Protein AF-R5FU77-F1 (afdb_monomer_lite)

Secondary structure (DSSP, 8-state):
--SSSS------------------PPPPHHHHHHHHHHHHHHHHHHHHHHHHHHHHHHHHHHHHHHHHHHHHHHHHHHHHHHHHHHHHHHHHHHHHHHHHHHHHHHHHHHHHHHGGGTTSHHHHHHHHHHHHHHHHHHHHHHHHHHHGGGS-S-HHHHHHHHHHHHHHHHHHHHHHHHHHHHHHHHHHHHHS---S----HHHHHHHHHHHHT-

Foldseek 3Di:
DPPDDPPVDDDDDDDPDDDDPPPPDPDPPVRVVVVVVVVVVVVVVVVVVVVVVVVVVVVVVVVVVVVVVVVVVVVVVVVVVVQVVLLVVLVVLLVVLVVLLVVVVVLVVLLVVLVVVPPDPVLVVLVVVLVVQLVVLVVQLVVLVVCVVVDDPGSVRSSVSSVSSSVSSVSNSVSSVVSSVVSVVVVVVVVPPPPPPPVPVVVVVVVVVVVVVD

pLDDT: mean 75.85, std 16.31, range [31.55, 94.75]

Sequence (214 aa):
MEKLILLLGLLIFPIVTCQGQSVAKPMDIPTVELLIHFHKRKYDKLDERTKNEVKHSAITKTASNVYEKYEQLNKELSARYSIISAWGSTALSALQLANEIKATYPLISTFIRQTRELKNIYVINEYAKAIEGIQIECQYLSATIKKIPLLKADAAAIAEVILELQTRVTSINQILRNCTFMVQGYIALQGIKYQDNIIDKAKIANKIIAEYSK

Radius of gyration: 53.15 Å; chains: 1; bounding box: 105×71×157 Å

Structure (mmCIF, N/CA/C/O backbone):
data_AF-R5FU77-F1
#
_entry.id   AF-R5FU77-F1
#
loop_
_atom_site.group_PDB
_atom_site.id
_atom_site.type_symbol
_atom_site.label_atom_id
_atom_site.label_alt_id
_atom_site.label_comp_id
_atom_site.label_asym_id
_atom_site.label_entity_id
_atom_site.label_seq_id
_atom_site.pdbx_PDB_ins_code
_atom_site.Cartn_x
_atom_site.Cartn_y
_atom_site.Cartn_z
_atom_site.occupancy
_atom_site.B_iso_or_equiv
_atom_site.auth_seq_id
_atom_site.auth_comp_id
_atom_site.auth_asym_id
_atom_site.auth_atom_id
_atom_site.pdbx_PDB_model_num
ATOM 1 N N . MET A 1 1 ? 71.877 60.814 -51.122 1.00 45.16 1 MET A N 1
ATOM 2 C CA . MET A 1 1 ? 73.307 60.655 -51.440 1.00 45.16 1 MET A CA 1
ATOM 3 C C . MET A 1 1 ? 74.024 60.124 -50.207 1.00 45.16 1 MET A C 1
ATOM 5 O O . MET A 1 1 ? 74.560 60.914 -49.464 1.00 45.16 1 MET A O 1
ATOM 9 N N . GLU A 1 2 ? 73.952 58.816 -49.958 1.00 43.72 2 GLU A N 1
ATOM 10 C CA . GLU A 1 2 ? 74.790 58.102 -48.959 1.00 43.72 2 GLU A CA 1
ATOM 11 C C . GLU A 1 2 ? 74.703 56.570 -49.154 1.00 43.72 2 GLU A C 1
ATOM 13 O O . GLU A 1 2 ? 75.117 55.775 -48.324 1.00 43.72 2 GLU A O 1
ATOM 18 N N . LYS A 1 3 ? 74.146 56.141 -50.299 1.00 42.59 3 LYS A N 1
ATOM 19 C CA . LYS A 1 3 ? 74.063 54.745 -50.747 1.00 42.59 3 LYS A CA 1
ATOM 20 C C . LYS A 1 3 ? 75.147 54.383 -51.770 1.00 42.59 3 LYS A C 1
ATOM 22 O O . LYS A 1 3 ? 75.058 53.315 -52.356 1.00 42.59 3 LYS A O 1
ATOM 27 N N . LEU A 1 4 ? 76.100 55.268 -52.077 1.00 42.22 4 LEU A N 1
ATOM 28 C CA . LEU A 1 4 ? 76.734 55.203 -53.400 1.00 42.22 4 LEU A CA 1
ATOM 29 C C . LEU A 1 4 ? 78.259 55.152 -53.469 1.00 42.22 4 LEU A C 1
ATOM 31 O O . LEU A 1 4 ? 78.774 54.951 -54.561 1.00 42.22 4 LEU A O 1
ATOM 35 N N . ILE A 1 5 ? 79.009 55.324 -52.386 1.00 47.69 5 ILE A N 1
ATOM 36 C CA . ILE A 1 5 ? 80.472 55.377 -52.493 1.00 47.69 5 ILE A CA 1
ATOM 37 C C . ILE A 1 5 ? 81.045 54.786 -51.208 1.00 47.69 5 ILE A C 1
ATOM 39 O O . ILE A 1 5 ? 80.664 55.242 -50.140 1.00 47.69 5 ILE A O 1
ATOM 43 N N . LEU A 1 6 ? 81.947 53.806 -51.316 1.00 41.03 6 LEU A N 1
ATOM 44 C CA . LEU A 1 6 ? 82.712 53.223 -50.198 1.00 41.03 6 LEU A CA 1
ATOM 45 C C . LEU A 1 6 ? 81.837 52.442 -49.193 1.00 41.03 6 LEU A C 1
ATOM 47 O O . LEU A 1 6 ? 81.367 52.985 -48.210 1.00 41.03 6 LEU A O 1
ATOM 51 N N . LEU A 1 7 ? 81.518 51.163 -49.339 1.00 45.31 7 LEU A N 1
ATOM 52 C CA . LEU A 1 7 ? 82.372 50.029 -49.652 1.00 45.31 7 LEU A CA 1
ATOM 53 C C . LEU A 1 7 ? 81.520 49.013 -50.455 1.00 45.31 7 LEU A C 1
ATOM 55 O O . LEU A 1 7 ? 80.604 48.422 -49.903 1.00 45.31 7 LEU A O 1
ATOM 59 N N . LEU A 1 8 ? 81.731 48.705 -51.735 1.00 46.66 8 LEU A N 1
ATOM 60 C CA . LEU A 1 8 ? 82.890 48.994 -52.582 1.00 46.66 8 LEU A CA 1
ATOM 61 C C . LEU A 1 8 ? 84.212 48.799 -51.846 1.00 46.66 8 LEU A C 1
ATOM 63 O O . LEU A 1 8 ? 85.134 49.599 -51.892 1.00 46.66 8 LEU A O 1
ATOM 67 N N . GLY A 1 9 ? 84.248 47.709 -51.108 1.00 39.59 9 GLY A N 1
ATOM 68 C CA . GLY A 1 9 ? 85.462 47.009 -50.802 1.00 39.59 9 GLY A CA 1
ATOM 69 C C . GLY A 1 9 ? 85.037 45.566 -50.749 1.00 39.59 9 GLY A C 1
ATOM 70 O O . GLY A 1 9 ? 84.439 45.133 -49.781 1.00 39.59 9 GLY A O 1
ATOM 71 N N . LEU A 1 10 ? 85.224 44.867 -51.859 1.00 41.12 10 LEU A N 1
ATOM 72 C CA . LEU A 1 10 ? 86.282 43.874 -51.827 1.00 41.12 10 LEU A CA 1
ATOM 73 C C . LEU A 1 10 ? 85.774 42.672 -51.019 1.00 41.12 10 LEU A C 1
ATOM 75 O O . LEU A 1 10 ? 85.896 42.625 -49.806 1.00 41.12 10 LEU A O 1
ATOM 79 N N . LEU A 1 11 ? 85.187 41.652 -51.635 1.00 37.91 11 LEU A N 1
ATOM 80 C CA . LEU A 1 11 ? 85.912 40.683 -52.469 1.00 37.91 11 LEU A CA 1
ATOM 81 C C . LEU A 1 11 ? 85.009 39.421 -52.386 1.00 37.91 11 LEU A C 1
ATOM 83 O O . LEU A 1 11 ? 84.619 39.055 -51.288 1.00 37.91 11 LEU A O 1
ATOM 87 N N . ILE A 1 12 ? 84.586 38.688 -53.416 1.00 40.53 12 ILE A N 1
ATOM 88 C CA . ILE A 1 12 ? 85.168 38.422 -54.730 1.00 40.53 12 ILE A CA 1
ATOM 89 C C . ILE A 1 12 ? 84.038 37.903 -55.628 1.00 40.53 12 ILE A C 1
ATOM 91 O O . ILE A 1 12 ? 83.507 36.816 -55.425 1.00 40.53 12 ILE A O 1
ATOM 95 N N . PHE A 1 13 ? 83.696 38.694 -56.640 1.00 36.12 13 PHE A N 1
ATOM 96 C CA . PHE A 1 13 ? 83.233 38.201 -57.937 1.00 36.12 13 PHE A CA 1
ATOM 97 C C . PHE A 1 13 ? 84.175 37.079 -58.407 1.00 36.12 13 PHE A C 1
ATOM 99 O O . PHE A 1 13 ? 85.384 37.290 -58.352 1.00 36.12 13 PHE A O 1
ATOM 106 N N . PRO A 1 14 ? 83.692 36.002 -59.041 1.00 44.19 14 PRO A N 1
ATOM 107 C CA . PRO A 1 14 ? 83.547 36.206 -60.469 1.00 44.19 14 PRO A CA 1
ATOM 108 C C . PRO A 1 14 ? 82.294 35.600 -61.111 1.00 44.19 14 PRO A C 1
ATOM 110 O O . PRO A 1 14 ? 81.994 34.421 -60.986 1.00 44.19 14 PRO A O 1
ATOM 113 N N . ILE A 1 15 ? 81.709 36.442 -61.960 1.00 38.28 15 ILE A N 1
ATOM 114 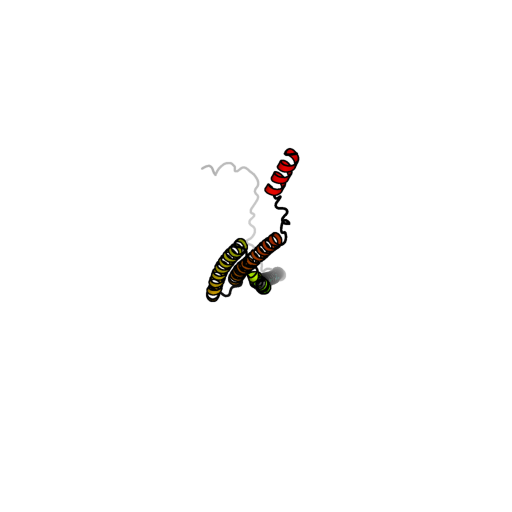C CA . ILE A 1 15 ? 81.492 36.151 -63.377 1.00 38.28 15 ILE A CA 1
ATOM 115 C C . ILE A 1 15 ? 80.262 35.283 -63.657 1.00 38.28 15 ILE A C 1
ATOM 117 O O . ILE A 1 15 ? 80.305 34.071 -63.833 1.00 38.28 15 ILE A O 1
ATOM 121 N N . VAL A 1 16 ? 79.164 36.011 -63.868 1.00 33.94 16 VAL A N 1
ATOM 122 C CA . VAL A 1 16 ? 78.305 35.795 -65.033 1.00 33.94 16 VAL A CA 1
ATOM 123 C C . VAL A 1 16 ? 79.208 35.729 -66.268 1.00 33.94 16 VAL A C 1
ATOM 125 O O . VAL A 1 16 ? 79.602 36.756 -66.819 1.00 33.94 16 VAL A O 1
ATOM 128 N N . THR A 1 17 ? 79.572 34.523 -66.692 1.00 35.47 17 THR A N 1
ATOM 129 C CA . THR A 1 17 ? 79.896 34.283 -68.092 1.00 35.47 17 THR A CA 1
ATOM 130 C C . THR A 1 17 ? 78.574 34.040 -68.796 1.00 35.47 17 THR A C 1
ATOM 132 O O . THR A 1 17 ? 77.839 33.099 -68.504 1.00 35.47 17 THR A O 1
ATOM 135 N N . CYS A 1 18 ? 78.272 34.926 -69.739 1.00 35.38 18 CYS A N 1
ATOM 136 C CA . CYS A 1 18 ? 77.389 34.646 -70.855 1.00 35.38 18 CYS A CA 1
ATOM 137 C C . CYS A 1 18 ? 77.677 33.250 -71.415 1.00 35.38 18 CYS A C 1
ATOM 139 O O . CYS A 1 18 ? 78.669 33.082 -72.119 1.00 35.38 18 CYS A O 1
ATOM 141 N N . GLN A 1 19 ? 76.804 32.275 -71.170 1.00 31.55 19 GLN A N 1
ATOM 142 C CA . GLN A 1 19 ? 76.686 31.105 -72.031 1.00 31.55 19 GLN A CA 1
ATOM 143 C C . GLN A 1 19 ? 75.223 30.686 -72.144 1.00 31.55 19 GLN A C 1
ATOM 145 O O . GLN A 1 19 ? 74.643 30.097 -71.241 1.00 31.55 19 GLN A O 1
ATOM 150 N N . GLY A 1 20 ? 74.661 30.988 -73.312 1.00 34.00 20 GLY A N 1
ATOM 151 C CA . GLY A 1 20 ? 73.626 30.180 -73.934 1.00 34.00 20 GLY A CA 1
ATOM 152 C C . GLY A 1 20 ? 72.225 30.331 -73.360 1.00 34.00 20 GLY A C 1
ATOM 153 O O . GLY A 1 20 ? 71.802 29.561 -72.502 1.00 34.00 20 GLY A O 1
ATOM 154 N N . GLN A 1 21 ? 71.420 31.161 -74.027 1.00 38.56 21 GLN A N 1
ATOM 155 C CA . GLN A 1 21 ? 70.120 30.666 -74.476 1.00 38.56 21 GLN A CA 1
ATOM 156 C C . GLN A 1 21 ? 70.371 29.348 -75.223 1.00 38.56 21 GLN A C 1
ATOM 158 O O . GLN A 1 21 ? 70.656 29.331 -76.420 1.00 38.56 21 GLN A O 1
ATOM 163 N N . SER A 1 22 ? 70.355 28.234 -74.495 1.00 35.44 22 SER A N 1
ATOM 164 C CA . SER A 1 22 ? 70.240 26.932 -75.120 1.00 35.44 22 SER A CA 1
ATOM 165 C C . SER A 1 22 ? 68.804 26.859 -75.604 1.00 35.44 22 SER A C 1
ATOM 167 O O . SER A 1 22 ? 67.867 26.646 -74.839 1.00 35.44 22 SER A O 1
ATOM 169 N N . VAL A 1 23 ? 68.636 27.120 -76.900 1.00 40.66 23 VAL A N 1
ATOM 170 C CA . VAL A 1 23 ? 67.554 26.542 -77.694 1.00 40.66 23 VAL A CA 1
ATOM 171 C C . VAL A 1 23 ? 67.333 25.142 -77.135 1.00 40.66 23 VAL A C 1
ATOM 173 O O . VAL A 1 23 ? 68.274 24.344 -77.147 1.00 40.66 23 VAL A O 1
ATOM 176 N N . ALA A 1 24 ? 66.162 24.888 -76.546 1.00 45.00 24 ALA A N 1
ATOM 177 C CA . ALA A 1 24 ? 65.839 23.579 -76.006 1.00 45.00 24 ALA A CA 1
ATOM 178 C C . ALA A 1 24 ? 66.059 22.576 -77.140 1.00 45.00 24 ALA A C 1
ATOM 180 O O . ALA A 1 24 ? 65.301 22.555 -78.112 1.00 45.00 24 ALA A O 1
ATOM 181 N N . LYS A 1 25 ? 67.162 21.818 -77.074 1.00 50.44 25 LYS A N 1
ATOM 182 C CA . LYS A 1 25 ? 67.405 20.731 -78.017 1.00 50.44 25 LYS A CA 1
ATOM 183 C C . LYS A 1 25 ? 66.174 19.827 -77.946 1.00 50.44 25 LYS A C 1
ATOM 185 O O . LYS A 1 25 ? 65.692 19.604 -76.830 1.00 50.44 25 LYS A O 1
ATOM 190 N N . PRO A 1 26 ? 65.654 19.331 -79.085 1.00 51.25 26 PRO A N 1
ATOM 191 C CA . PRO A 1 26 ? 64.630 18.301 -79.043 1.00 51.25 26 PRO A CA 1
ATOM 192 C C . PRO A 1 26 ? 65.166 17.204 -78.130 1.00 51.25 26 PRO A C 1
ATOM 194 O O . PRO A 1 26 ? 66.268 16.698 -78.332 1.00 51.25 26 PRO A O 1
ATOM 197 N N . MET A 1 27 ? 64.458 16.981 -77.030 1.00 55.72 27 MET A N 1
ATOM 198 C CA . MET A 1 27 ? 64.900 16.064 -75.997 1.00 55.72 27 MET A CA 1
ATOM 199 C C . MET A 1 27 ? 64.978 14.684 -76.652 1.00 55.72 27 MET A C 1
ATOM 201 O O . MET A 1 27 ? 63.996 14.255 -77.260 1.00 55.72 27 MET A O 1
ATOM 205 N N . ASP A 1 28 ? 66.145 14.034 -76.604 1.00 60.66 28 ASP A N 1
ATOM 206 C CA . ASP A 1 28 ? 66.317 12.728 -77.242 1.00 60.66 28 ASP A CA 1
ATOM 207 C C . ASP A 1 28 ? 65.218 11.778 -76.747 1.00 60.66 28 ASP A C 1
ATOM 209 O O . ASP A 1 28 ? 64.902 11.760 -75.551 1.00 60.66 28 ASP A O 1
ATOM 213 N N . ILE A 1 29 ? 64.636 11.000 -77.666 1.00 60.59 29 ILE A N 1
ATOM 214 C CA . ILE A 1 29 ? 63.498 10.092 -77.425 1.00 60.59 29 ILE A CA 1
ATOM 215 C C . ILE A 1 29 ? 63.647 9.285 -76.112 1.00 60.59 29 ILE A C 1
ATOM 217 O O . ILE A 1 29 ? 62.695 9.273 -75.328 1.00 60.59 29 ILE A O 1
ATOM 221 N N . PRO A 1 30 ? 64.830 8.730 -75.763 1.00 61.75 30 PRO A N 1
ATOM 222 C CA . PRO A 1 30 ? 65.014 7.989 -74.511 1.00 61.75 30 PRO A CA 1
ATOM 223 C C . PRO A 1 30 ? 64.842 8.844 -73.247 1.00 61.75 30 PRO A C 1
ATOM 225 O O . PRO A 1 30 ? 64.368 8.362 -72.222 1.00 61.75 30 PRO A O 1
ATOM 228 N N . THR A 1 31 ? 65.206 10.126 -73.297 1.00 64.88 31 THR A N 1
ATOM 229 C CA . THR A 1 31 ? 65.090 11.057 -72.163 1.00 64.88 31 THR A CA 1
ATOM 230 C C . THR A 1 31 ? 63.633 11.479 -71.946 1.00 64.88 31 THR A C 1
ATOM 232 O O . THR A 1 31 ? 63.187 11.611 -70.804 1.00 64.88 31 THR A O 1
ATOM 235 N N . VAL A 1 32 ? 62.861 11.622 -73.031 1.00 64.00 32 VAL A N 1
ATOM 236 C CA . VAL A 1 32 ? 61.403 11.839 -72.987 1.00 64.00 32 VAL A CA 1
ATOM 237 C C . VAL A 1 32 ? 60.695 10.626 -72.398 1.00 64.00 32 VAL A C 1
ATOM 239 O O . VAL A 1 32 ? 59.878 10.775 -71.491 1.00 64.00 32 VAL A O 1
ATOM 242 N N . GLU A 1 33 ? 61.048 9.425 -72.848 1.00 64.38 33 GLU A N 1
ATOM 243 C CA . GLU A 1 33 ? 60.500 8.175 -72.318 1.00 64.38 33 GLU A CA 1
ATOM 244 C C . GLU A 1 33 ? 60.809 7.997 -70.830 1.00 64.38 33 GLU A C 1
ATOM 246 O O . GLU A 1 33 ? 59.925 7.629 -70.052 1.00 64.38 33 GLU A O 1
ATOM 251 N N . LEU A 1 34 ? 62.027 8.339 -70.400 1.00 71.50 34 LEU A N 1
ATOM 252 C CA . LEU A 1 34 ? 62.413 8.299 -68.993 1.00 71.50 34 LEU A CA 1
ATOM 253 C C . LEU A 1 34 ? 61.562 9.265 -68.154 1.00 71.50 34 LEU A C 1
ATOM 255 O O . LEU A 1 34 ? 61.055 8.888 -67.095 1.00 71.50 34 LEU A O 1
ATOM 259 N N . LEU A 1 35 ? 61.354 10.496 -68.635 1.00 73.38 35 LEU A N 1
ATOM 260 C CA . LEU A 1 35 ? 60.542 11.506 -67.953 1.00 73.38 35 LEU A CA 1
ATOM 261 C C . LEU A 1 35 ? 59.068 11.083 -67.858 1.00 73.38 35 LEU A C 1
ATOM 263 O O . LEU A 1 35 ? 58.456 11.244 -66.797 1.00 73.38 35 LEU A O 1
ATOM 267 N N . ILE A 1 36 ? 58.523 10.503 -68.933 1.00 71.69 36 ILE A N 1
ATOM 268 C CA . ILE A 1 36 ? 57.169 9.937 -68.977 1.00 71.69 36 ILE A CA 1
ATOM 269 C C . ILE A 1 36 ? 57.054 8.781 -67.985 1.00 71.69 36 ILE A C 1
ATOM 271 O O . ILE A 1 36 ? 56.094 8.734 -67.219 1.00 71.69 36 ILE A O 1
ATOM 275 N N . HIS A 1 37 ? 58.037 7.882 -67.927 1.00 74.06 37 HIS A N 1
ATOM 276 C CA . HIS A 1 37 ? 58.034 6.760 -66.991 1.00 74.06 37 HIS A CA 1
ATOM 277 C C . HIS A 1 37 ? 58.125 7.229 -65.529 1.00 74.06 37 HIS A C 1
ATOM 279 O O . HIS A 1 37 ? 57.400 6.729 -64.666 1.00 74.06 37 HIS A O 1
ATOM 285 N N . PHE A 1 38 ? 58.954 8.236 -65.235 1.00 73.88 38 PHE A N 1
ATOM 286 C CA . PHE A 1 38 ? 59.019 8.848 -63.906 1.00 73.88 38 PHE A CA 1
ATOM 287 C C . PHE A 1 38 ? 57.711 9.545 -63.517 1.00 73.88 38 PHE A C 1
ATOM 289 O O . PHE A 1 38 ? 57.254 9.382 -62.383 1.00 73.88 38 PHE A O 1
ATOM 296 N N . HIS A 1 39 ? 57.085 10.278 -64.441 1.00 73.50 39 HIS A N 1
ATOM 297 C CA . HIS A 1 39 ? 55.789 10.910 -64.200 1.00 73.50 39 HIS A CA 1
ATOM 298 C C . HIS A 1 39 ? 54.694 9.869 -63.996 1.00 73.50 39 HIS A C 1
ATOM 300 O O . HIS A 1 39 ? 53.960 9.960 -63.016 1.00 73.50 39 HIS A O 1
ATOM 306 N N . LYS A 1 40 ? 54.636 8.837 -64.841 1.00 78.25 40 LYS A N 1
ATOM 307 C CA . LYS A 1 40 ? 53.691 7.724 -64.712 1.00 78.25 40 LYS A CA 1
ATOM 308 C C . LYS A 1 40 ? 53.836 7.031 -63.359 1.00 78.25 40 LYS A C 1
ATOM 310 O O . LYS A 1 40 ? 52.870 6.951 -62.617 1.00 78.25 40 LYS A O 1
ATOM 315 N N . ARG A 1 41 ? 55.062 6.693 -62.947 1.00 78.62 41 ARG A N 1
ATOM 316 C CA . ARG A 1 41 ? 55.333 6.092 -61.631 1.00 78.62 41 ARG A CA 1
ATOM 317 C C . ARG A 1 41 ? 54.936 6.998 -60.460 1.00 78.62 41 ARG A C 1
ATOM 319 O O . ARG A 1 41 ? 54.589 6.502 -59.389 1.00 78.62 41 ARG A O 1
ATOM 326 N N . LYS A 1 42 ? 55.023 8.322 -60.623 1.00 72.69 42 LYS A N 1
ATOM 327 C CA . LYS A 1 42 ? 54.575 9.291 -59.612 1.00 72.69 42 LYS A CA 1
ATOM 328 C C . LYS A 1 42 ? 53.047 9.364 -59.553 1.00 72.69 42 LYS A C 1
ATOM 330 O O . LYS A 1 42 ? 52.508 9.368 -58.451 1.00 72.69 42 LYS A O 1
ATOM 335 N N . TYR A 1 43 ? 52.375 9.377 -60.704 1.00 72.94 43 TYR A N 1
ATOM 336 C CA . TYR A 1 43 ? 50.915 9.335 -60.800 1.00 72.94 43 TYR A CA 1
ATOM 337 C C . TYR A 1 43 ? 50.343 8.020 -60.259 1.00 72.94 43 TYR A C 1
ATOM 339 O O . TYR A 1 43 ? 49.424 8.068 -59.450 1.00 72.94 43 TYR A O 1
ATOM 347 N N . ASP A 1 44 ? 50.944 6.875 -60.583 1.00 77.56 44 ASP A N 1
ATOM 348 C CA . ASP A 1 44 ? 50.518 5.562 -60.081 1.00 77.56 44 ASP A CA 1
ATOM 349 C C . ASP A 1 44 ? 50.611 5.495 -58.543 1.00 77.56 44 ASP A C 1
ATOM 351 O O . ASP A 1 44 ? 49.685 5.043 -57.872 1.00 77.56 44 ASP A O 1
ATOM 355 N N . LYS A 1 45 ? 51.691 6.038 -57.956 1.00 75.62 45 LYS A N 1
ATOM 356 C CA . LYS A 1 45 ? 51.849 6.150 -56.492 1.00 75.62 45 LYS A CA 1
ATOM 357 C C . LYS A 1 45 ? 50.838 7.098 -55.840 1.00 75.62 45 LYS A C 1
ATOM 359 O O . LYS A 1 45 ? 50.493 6.906 -54.675 1.00 75.62 45 LYS A O 1
ATOM 364 N N . LEU A 1 46 ? 50.422 8.151 -56.542 1.00 71.81 46 LEU A N 1
ATOM 365 C CA . LEU A 1 46 ? 49.396 9.083 -56.069 1.00 71.81 46 LEU A CA 1
ATOM 366 C C . LEU A 1 46 ? 48.012 8.425 -56.105 1.00 71.81 46 LEU A C 1
ATOM 368 O O . LEU A 1 46 ? 47.319 8.469 -55.095 1.00 71.81 46 LEU A O 1
ATOM 372 N N . ASP A 1 47 ? 47.657 7.744 -57.197 1.00 72.75 47 ASP A N 1
ATOM 373 C CA . ASP A 1 47 ? 46.383 7.021 -57.328 1.00 72.75 47 ASP A CA 1
ATOM 374 C C . ASP A 1 47 ? 46.240 5.911 -56.271 1.00 72.75 47 ASP A C 1
ATOM 376 O O . ASP A 1 47 ? 45.186 5.752 -55.652 1.00 72.75 47 ASP A O 1
ATOM 380 N N . GLU A 1 48 ? 47.324 5.186 -55.979 1.00 74.00 48 GLU A N 1
ATOM 381 C CA . GLU A 1 48 ? 47.341 4.168 -54.925 1.00 74.00 48 GLU A CA 1
ATOM 382 C C . GLU A 1 48 ? 47.117 4.770 -53.524 1.00 74.00 48 GLU A C 1
ATOM 384 O O . GLU A 1 48 ? 46.334 4.234 -52.732 1.00 74.00 48 GLU A O 1
ATOM 389 N N . ARG A 1 49 ? 47.734 5.923 -53.223 1.00 66.69 49 ARG A N 1
ATOM 390 C CA . ARG A 1 49 ? 47.496 6.652 -51.964 1.00 66.69 49 ARG A CA 1
ATOM 391 C C . ARG A 1 49 ? 46.065 7.160 -51.865 1.00 66.69 49 ARG A C 1
ATOM 393 O O . ARG A 1 49 ? 45.429 6.933 -50.841 1.00 66.69 49 ARG A O 1
ATOM 400 N N . THR A 1 50 ? 45.530 7.761 -52.925 1.00 68.31 50 THR A N 1
ATOM 401 C CA . THR A 1 50 ? 44.147 8.252 -52.951 1.00 68.31 50 THR A CA 1
ATOM 402 C C . THR A 1 50 ? 43.147 7.109 -52.770 1.00 68.31 50 THR A C 1
ATOM 404 O O . THR A 1 50 ? 42.210 7.234 -51.984 1.00 68.31 50 THR A O 1
ATOM 407 N N . LYS A 1 51 ? 43.363 5.946 -53.400 1.00 67.75 51 LYS A N 1
ATOM 408 C CA . LYS A 1 51 ? 42.536 4.747 -53.168 1.00 67.75 51 LYS A CA 1
ATOM 409 C C . LYS A 1 51 ? 42.583 4.276 -51.715 1.00 67.75 51 LYS A C 1
ATOM 411 O O . LYS A 1 51 ? 41.544 3.903 -51.170 1.00 67.75 51 LYS A O 1
ATOM 416 N N . ASN A 1 52 ? 43.753 4.293 -51.080 1.00 69.56 52 ASN A N 1
ATOM 417 C CA . ASN A 1 52 ? 43.891 3.902 -49.676 1.00 69.56 52 ASN A CA 1
ATOM 418 C C . ASN A 1 52 ? 43.253 4.927 -48.723 1.00 69.56 52 ASN A C 1
ATOM 420 O O . ASN A 1 52 ? 42.567 4.530 -47.785 1.00 69.56 52 ASN A O 1
ATOM 424 N N . GLU A 1 53 ? 43.379 6.225 -48.992 1.00 64.00 53 GLU A N 1
ATOM 425 C CA . GLU A 1 53 ? 42.716 7.291 -48.228 1.00 64.00 53 GLU A CA 1
ATOM 426 C C . GLU A 1 53 ? 41.189 7.238 -48.359 1.00 64.00 53 GLU A C 1
ATOM 428 O O . GLU A 1 53 ? 40.485 7.378 -47.361 1.00 64.00 53 GLU A O 1
ATOM 433 N N . VAL A 1 54 ? 40.654 6.957 -49.553 1.00 65.06 54 VAL A N 1
ATOM 434 C CA . VAL A 1 54 ? 39.209 6.762 -49.766 1.00 65.06 54 VAL A CA 1
ATOM 435 C C . VAL A 1 54 ? 38.709 5.522 -49.023 1.00 65.06 54 VAL A C 1
ATOM 437 O O . VAL A 1 54 ? 37.660 5.586 -48.382 1.00 65.06 54 VAL A O 1
ATOM 440 N N . LYS A 1 55 ? 39.464 4.413 -49.040 1.00 66.94 55 LYS A N 1
ATOM 441 C CA . LYS A 1 55 ? 39.143 3.212 -48.249 1.00 66.94 55 LYS A CA 1
ATOM 442 C C . LYS A 1 55 ? 39.149 3.513 -46.753 1.00 66.94 55 LYS A C 1
ATOM 444 O O . LYS A 1 55 ? 38.190 3.162 -46.073 1.00 66.94 55 LYS A O 1
ATOM 449 N N . HIS A 1 56 ? 40.170 4.200 -46.243 1.00 66.88 56 HIS A N 1
ATOM 450 C CA . HIS A 1 56 ? 40.219 4.609 -44.841 1.00 66.88 56 HIS A CA 1
ATOM 451 C C . HIS A 1 56 ? 39.079 5.567 -44.487 1.00 66.88 56 HIS A C 1
ATOM 453 O O . HIS A 1 56 ? 38.413 5.345 -43.488 1.00 66.88 56 HIS A O 1
ATOM 459 N N . SER A 1 57 ? 38.766 6.558 -45.323 1.00 72.06 57 SER A N 1
ATOM 460 C CA . SER A 1 57 ? 37.630 7.466 -45.119 1.00 72.06 57 SER A CA 1
ATOM 461 C C . SER A 1 57 ? 36.288 6.723 -45.100 1.00 72.06 57 SER A C 1
ATOM 463 O O . SER A 1 57 ? 35.449 6.986 -44.239 1.00 72.06 57 SER A O 1
ATOM 465 N N . ALA A 1 58 ? 36.089 5.757 -46.001 1.00 68.44 58 ALA A N 1
ATOM 466 C CA . ALA A 1 58 ? 34.892 4.920 -46.043 1.00 68.44 58 ALA A CA 1
ATOM 467 C C . ALA A 1 58 ? 34.777 4.006 -44.813 1.00 68.44 58 ALA A C 1
ATOM 469 O O . ALA A 1 58 ? 33.691 3.878 -44.246 1.00 68.44 58 ALA A O 1
ATOM 470 N N . ILE A 1 59 ? 35.888 3.417 -44.361 1.00 72.31 59 ILE A N 1
ATOM 471 C CA . ILE A 1 59 ? 35.950 2.618 -43.131 1.00 72.31 59 ILE A CA 1
ATOM 472 C C . ILE A 1 59 ? 35.667 3.499 -41.909 1.00 72.31 59 ILE A C 1
ATOM 474 O O . ILE A 1 59 ? 34.838 3.124 -41.088 1.00 72.31 59 ILE A O 1
ATOM 478 N N . THR A 1 60 ? 36.258 4.692 -41.812 1.00 72.69 60 THR A N 1
ATOM 479 C CA . THR A 1 60 ? 36.022 5.635 -40.707 1.00 72.69 60 THR A CA 1
ATOM 480 C C . THR A 1 60 ? 34.571 6.113 -40.673 1.00 72.69 60 THR A C 1
ATOM 482 O O . THR A 1 60 ? 33.963 6.133 -39.607 1.00 72.69 60 THR A O 1
ATOM 485 N N . LYS A 1 61 ? 33.962 6.421 -41.827 1.00 76.31 61 LYS A N 1
ATOM 486 C CA . LYS A 1 61 ? 32.528 6.755 -41.916 1.00 76.31 61 LYS A CA 1
ATOM 487 C C . LYS A 1 61 ? 31.641 5.578 -41.516 1.00 76.31 61 LYS A C 1
ATOM 489 O O . LYS A 1 61 ? 30.655 5.763 -40.814 1.00 76.31 61 LYS A O 1
ATOM 494 N N . THR A 1 62 ? 31.999 4.364 -41.929 1.00 77.69 62 THR A N 1
ATOM 495 C CA . THR A 1 62 ? 31.261 3.147 -41.561 1.00 77.69 62 THR A CA 1
ATOM 496 C C . THR A 1 62 ? 31.367 2.881 -40.061 1.00 77.69 62 THR A C 1
ATOM 498 O O . THR A 1 62 ? 30.354 2.614 -39.426 1.00 77.69 62 THR A O 1
ATOM 501 N N . ALA A 1 63 ? 32.556 3.027 -39.474 1.00 72.62 63 ALA A N 1
ATOM 502 C CA . ALA A 1 63 ? 32.776 2.897 -38.038 1.00 72.62 63 ALA A CA 1
ATOM 503 C C . ALA A 1 63 ? 32.012 3.967 -37.240 1.00 72.62 63 ALA A C 1
ATOM 505 O O . ALA A 1 63 ? 31.362 3.622 -36.258 1.00 72.62 63 ALA A O 1
ATOM 506 N N . SER A 1 64 ? 32.008 5.228 -37.696 1.00 79.00 64 SER A N 1
ATOM 507 C CA . SER A 1 64 ? 31.205 6.307 -37.094 1.00 79.00 64 SER A CA 1
ATOM 508 C C . SER A 1 64 ? 29.713 5.984 -37.139 1.00 79.00 64 SER A C 1
ATOM 510 O O . SER A 1 64 ? 29.042 6.031 -36.115 1.00 79.00 64 SER A O 1
ATOM 512 N N . ASN A 1 65 ? 29.201 5.546 -38.293 1.00 83.69 65 ASN A N 1
ATOM 513 C CA . ASN A 1 65 ? 27.795 5.165 -38.442 1.00 83.69 65 ASN A CA 1
ATOM 514 C C . ASN A 1 65 ? 27.416 3.966 -37.558 1.00 83.69 65 ASN A C 1
ATOM 516 O O . ASN A 1 65 ? 26.301 3.902 -37.045 1.00 83.69 65 ASN A O 1
ATOM 520 N N . VAL A 1 66 ? 28.315 2.990 -37.395 1.00 82.31 66 VAL A N 1
ATOM 521 C CA . VAL A 1 66 ? 28.106 1.847 -36.492 1.00 82.31 66 VAL A CA 1
ATOM 522 C C . VAL A 1 66 ? 28.104 2.308 -35.036 1.00 82.31 66 VAL A C 1
ATOM 524 O O . VAL A 1 66 ? 27.245 1.872 -34.274 1.00 82.31 66 VAL A O 1
ATOM 527 N N . TYR A 1 67 ? 29.011 3.211 -34.662 1.00 83.00 67 TYR A N 1
ATOM 528 C CA . TYR A 1 67 ? 29.072 3.786 -33.321 1.00 83.00 67 TYR A CA 1
ATOM 529 C C . TYR A 1 67 ? 27.808 4.588 -32.988 1.00 83.00 67 TYR A C 1
ATOM 531 O O . TYR A 1 67 ? 27.188 4.349 -31.957 1.00 83.00 67 TYR A O 1
ATOM 539 N N . GLU A 1 68 ? 27.364 5.465 -33.887 1.00 87.81 68 GLU A N 1
ATOM 540 C CA . GLU A 1 68 ? 26.129 6.239 -33.721 1.00 87.81 68 GLU A CA 1
ATOM 541 C C . GLU A 1 68 ? 24.903 5.329 -33.600 1.00 87.81 68 GLU A C 1
ATOM 543 O O . GLU A 1 68 ? 24.069 5.523 -32.715 1.00 87.81 68 GLU A O 1
ATOM 548 N N . LYS A 1 69 ? 24.810 4.286 -34.437 1.00 85.25 69 LYS A N 1
ATOM 549 C CA . LYS A 1 69 ? 23.737 3.287 -34.338 1.00 85.25 69 LYS A CA 1
ATOM 550 C C . LYS A 1 69 ? 23.784 2.518 -33.022 1.00 85.25 69 LYS A C 1
ATOM 552 O O . LYS A 1 69 ? 22.734 2.259 -32.440 1.00 85.25 69 LYS A O 1
ATOM 557 N N . TYR A 1 70 ? 24.973 2.157 -32.546 1.00 85.62 70 TYR A N 1
ATOM 558 C CA . TYR A 1 70 ? 25.139 1.502 -31.251 1.00 85.62 70 TYR A CA 1
ATOM 559 C C . TYR A 1 70 ? 24.718 2.424 -30.102 1.00 85.62 70 TYR A C 1
ATOM 561 O O . TYR A 1 70 ? 23.996 1.996 -29.206 1.00 85.62 70 TYR A O 1
ATOM 569 N N . GLU A 1 71 ? 25.111 3.697 -30.139 1.00 86.62 71 GLU A N 1
ATOM 570 C CA . GLU A 1 71 ? 24.730 4.682 -29.129 1.00 86.62 71 GLU A CA 1
ATOM 571 C C . GLU A 1 71 ? 23.210 4.899 -29.100 1.00 86.62 71 GLU A C 1
ATOM 573 O O . GLU A 1 71 ? 22.608 4.916 -28.024 1.00 86.62 71 GLU A O 1
ATOM 578 N N . GLN A 1 72 ? 22.576 5.006 -30.270 1.00 90.06 72 GLN A N 1
ATOM 579 C CA . GLN A 1 72 ? 21.120 5.095 -30.397 1.00 90.06 72 GLN A CA 1
ATOM 580 C C . GLN A 1 72 ? 20.428 3.849 -29.838 1.00 90.06 72 GLN A C 1
ATOM 582 O O . GLN A 1 72 ? 19.512 3.978 -29.026 1.00 90.06 72 GLN A O 1
ATOM 587 N N . LEU A 1 73 ? 20.901 2.654 -30.203 1.00 84.69 73 LEU A N 1
ATOM 588 C CA . LEU A 1 73 ? 20.353 1.392 -29.707 1.00 84.69 73 LEU A CA 1
ATOM 589 C C . LEU A 1 73 ? 20.505 1.272 -28.187 1.00 84.69 73 LEU A C 1
ATOM 591 O O . LEU A 1 73 ? 19.574 0.858 -27.504 1.00 84.69 73 LEU A O 1
ATOM 595 N N . ASN A 1 74 ? 21.655 1.664 -27.640 1.00 82.62 74 ASN A N 1
ATOM 596 C CA . ASN A 1 74 ? 21.901 1.637 -26.203 1.00 82.62 74 ASN A CA 1
ATOM 597 C C . ASN A 1 74 ? 20.986 2.618 -25.452 1.00 82.62 74 ASN A C 1
ATOM 599 O O . ASN A 1 74 ? 20.415 2.268 -24.419 1.00 82.62 74 ASN A O 1
ATOM 603 N N . LYS A 1 75 ? 20.791 3.832 -25.986 1.00 89.25 75 LYS A N 1
ATOM 604 C CA . LYS A 1 75 ? 19.836 4.811 -25.441 1.00 89.25 75 LYS A CA 1
ATOM 605 C C . LYS A 1 75 ? 18.408 4.268 -25.460 1.00 89.25 75 LYS A C 1
ATOM 607 O O . LYS A 1 75 ? 17.704 4.374 -24.458 1.00 89.25 75 LYS A O 1
ATOM 612 N N . GLU A 1 76 ? 17.999 3.651 -26.565 1.00 88.94 76 GLU A N 1
ATOM 613 C CA . GLU A 1 76 ? 16.674 3.047 -26.699 1.00 88.94 76 GLU A CA 1
ATOM 614 C C . GLU A 1 76 ? 16.476 1.879 -25.722 1.00 88.94 76 GLU A C 1
ATOM 616 O O . GLU A 1 76 ? 15.450 1.800 -25.045 1.00 88.94 76 GLU A O 1
ATOM 621 N N . LEU A 1 77 ? 17.467 0.993 -25.598 1.00 82.94 77 LEU A N 1
ATOM 622 C CA . LEU A 1 77 ? 17.414 -0.147 -24.686 1.00 82.94 77 LEU A CA 1
ATOM 623 C C . LEU A 1 77 ? 17.364 0.307 -23.222 1.00 82.94 77 LEU A C 1
ATOM 625 O O . LEU A 1 77 ? 16.562 -0.211 -22.447 1.00 82.94 77 LEU A O 1
ATOM 629 N N . SER A 1 78 ? 18.169 1.309 -22.862 1.00 82.69 78 SER A N 1
ATOM 630 C CA . SER A 1 78 ? 18.167 1.916 -21.528 1.00 82.69 78 SER A CA 1
ATOM 631 C C . SER A 1 78 ? 16.809 2.542 -21.194 1.00 82.69 78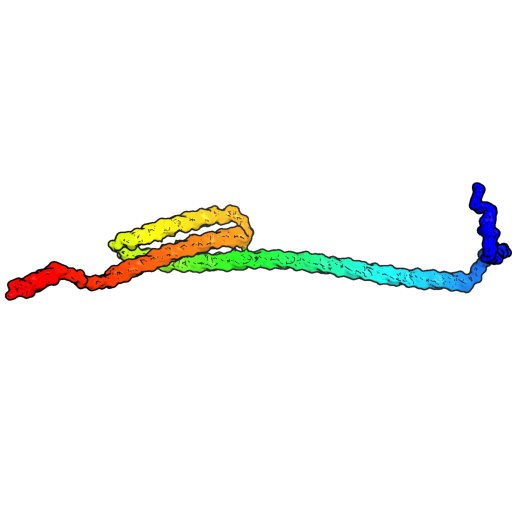 SER A C 1
ATOM 633 O O . SER A 1 78 ? 16.255 2.290 -20.123 1.00 82.69 78 SER A O 1
ATOM 635 N N . ALA A 1 79 ? 16.207 3.271 -22.140 1.00 85.25 79 ALA A N 1
ATOM 636 C CA . ALA A 1 79 ? 14.869 3.836 -21.974 1.00 85.25 79 ALA A CA 1
ATOM 637 C C . ALA A 1 79 ? 13.803 2.742 -21.785 1.00 85.25 79 ALA A C 1
ATOM 639 O O . ALA A 1 79 ? 12.988 2.821 -20.865 1.00 85.25 79 ALA A O 1
ATOM 640 N N . ARG A 1 80 ? 13.835 1.681 -22.605 1.00 82.50 80 ARG A N 1
ATOM 641 C CA . ARG A 1 80 ? 12.921 0.533 -22.478 1.00 82.50 80 ARG A CA 1
ATOM 642 C C . ARG A 1 80 ? 13.081 -0.175 -21.131 1.00 82.50 80 ARG A C 1
ATOM 644 O O . ARG A 1 80 ? 12.079 -0.469 -20.483 1.00 82.50 80 ARG A O 1
ATOM 651 N N . TYR A 1 81 ? 14.317 -0.413 -20.690 1.00 81.62 81 TYR A N 1
ATOM 652 C CA . TYR A 1 81 ? 14.598 -1.026 -19.391 1.00 81.62 81 TYR A CA 1
ATOM 653 C C . TYR A 1 81 ? 14.079 -0.165 -18.238 1.00 81.62 81 TYR A C 1
ATOM 655 O O . TYR A 1 81 ? 13.408 -0.686 -17.354 1.00 81.62 81 TYR A O 1
ATOM 663 N N . SER A 1 82 ? 14.313 1.151 -18.280 1.00 83.50 82 SER A N 1
ATOM 664 C CA . SER A 1 82 ? 13.822 2.088 -17.264 1.00 83.50 82 SER A CA 1
ATOM 665 C C . SER A 1 82 ? 12.293 2.082 -17.150 1.00 83.50 82 SER A C 1
ATOM 667 O O . SER A 1 82 ? 11.757 2.072 -16.039 1.00 83.50 82 SER A O 1
ATOM 669 N N . ILE A 1 83 ? 11.582 2.019 -18.282 1.00 83.25 83 ILE A N 1
ATOM 670 C CA . ILE A 1 83 ? 10.118 1.905 -18.300 1.00 83.25 83 ILE A CA 1
ATOM 671 C C . ILE A 1 83 ? 9.680 0.582 -17.662 1.00 83.25 83 ILE A C 1
ATOM 673 O O . ILE A 1 83 ? 8.830 0.582 -16.773 1.00 83.25 83 ILE A O 1
ATOM 677 N N . ILE A 1 84 ? 10.276 -0.543 -18.068 1.00 81.44 84 ILE A N 1
ATOM 678 C CA . ILE A 1 84 ? 9.943 -1.868 -17.522 1.00 81.44 84 ILE A CA 1
ATOM 679 C C . ILE A 1 84 ? 10.222 -1.922 -16.018 1.00 81.44 84 ILE A C 1
ATOM 681 O O . ILE A 1 84 ? 9.388 -2.418 -15.264 1.00 81.44 84 ILE A O 1
ATOM 685 N N . SER A 1 85 ? 11.354 -1.382 -15.561 1.00 83.62 85 SER A N 1
ATOM 686 C CA . SER A 1 85 ? 11.694 -1.361 -14.139 1.00 83.62 85 SER A CA 1
ATOM 687 C C . SER A 1 85 ? 10.707 -0.524 -13.326 1.00 83.62 85 SER A C 1
ATOM 689 O O . SER A 1 85 ? 10.325 -0.941 -12.236 1.00 83.62 85 SER A O 1
ATOM 691 N N . ALA A 1 86 ? 10.248 0.612 -13.865 1.00 84.06 86 ALA A N 1
ATOM 692 C CA . ALA A 1 86 ? 9.257 1.463 -13.210 1.00 84.06 86 ALA A CA 1
ATOM 693 C C . ALA A 1 86 ? 7.885 0.777 -13.103 1.00 84.06 86 ALA A C 1
ATOM 695 O O . ALA A 1 86 ? 7.225 0.844 -12.068 1.00 84.06 86 ALA A O 1
ATOM 696 N N . TRP A 1 87 ? 7.456 0.057 -14.140 1.00 85.12 87 TRP A N 1
ATOM 697 C CA . TRP A 1 87 ? 6.233 -0.747 -14.067 1.00 85.12 87 TRP A CA 1
ATOM 698 C C . TRP A 1 87 ? 6.382 -1.954 -13.137 1.00 85.12 87 TRP A C 1
ATOM 700 O O . TRP A 1 87 ? 5.444 -2.286 -12.416 1.00 85.12 87 TRP A O 1
ATOM 710 N N . GLY A 1 88 ? 7.563 -2.576 -13.100 1.00 84.44 88 GLY A N 1
ATOM 711 C CA . GLY A 1 88 ? 7.876 -3.671 -12.184 1.00 84.44 88 GLY A CA 1
ATOM 712 C C . GLY A 1 88 ? 7.791 -3.252 -10.715 1.00 84.44 88 GLY A C 1
ATOM 713 O O . GLY A 1 88 ? 7.151 -3.941 -9.921 1.00 84.44 88 GLY A O 1
ATOM 714 N N . SER A 1 89 ? 8.369 -2.102 -10.352 1.00 85.12 89 SER A N 1
ATOM 715 C CA . SER A 1 89 ? 8.253 -1.561 -8.991 1.00 85.12 89 SER A CA 1
ATOM 716 C C . SER A 1 89 ? 6.809 -1.191 -8.648 1.00 85.12 89 SER A C 1
ATOM 718 O O . SER A 1 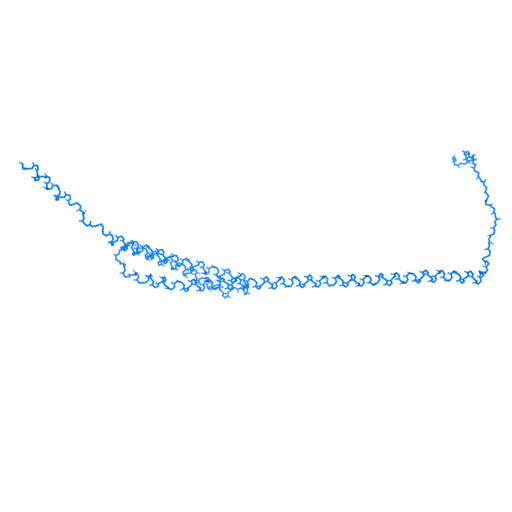89 ? 6.325 -1.553 -7.579 1.00 85.12 89 SER A O 1
ATOM 720 N N . THR A 1 90 ? 6.091 -0.564 -9.581 1.00 87.25 90 THR A N 1
ATOM 721 C CA . THR A 1 90 ? 4.670 -0.213 -9.419 1.00 87.25 90 THR A CA 1
ATOM 722 C C . THR A 1 90 ? 3.810 -1.454 -9.163 1.00 87.25 90 THR A C 1
ATOM 724 O O . THR A 1 90 ? 2.984 -1.469 -8.250 1.00 87.25 90 THR A O 1
ATOM 727 N N . ALA A 1 91 ? 4.029 -2.529 -9.927 1.00 82.19 91 ALA A N 1
ATOM 728 C CA . ALA A 1 91 ? 3.328 -3.796 -9.747 1.00 82.19 91 ALA A CA 1
ATOM 729 C C . ALA A 1 91 ? 3.635 -4.434 -8.383 1.00 82.19 91 ALA A C 1
ATOM 731 O O . ALA A 1 91 ? 2.728 -4.945 -7.726 1.00 82.19 91 ALA A O 1
ATOM 732 N N . LEU A 1 92 ? 4.889 -4.367 -7.925 1.00 86.38 92 LEU A N 1
ATOM 733 C CA . LEU A 1 92 ? 5.267 -4.853 -6.600 1.00 86.38 92 LEU A CA 1
ATOM 734 C C . LEU A 1 92 ? 4.544 -4.079 -5.487 1.00 86.38 92 LEU A C 1
ATOM 736 O O . LEU A 1 92 ? 3.992 -4.704 -4.581 1.00 86.38 92 LEU A O 1
ATOM 740 N N . SER A 1 93 ? 4.482 -2.748 -5.574 1.00 86.81 93 SER A N 1
ATOM 741 C CA . SER A 1 93 ? 3.727 -1.917 -4.626 1.00 86.81 93 SER A CA 1
ATOM 742 C C . SER A 1 93 ? 2.230 -2.238 -4.646 1.00 86.81 93 SER A C 1
ATOM 744 O O . SER A 1 93 ? 1.610 -2.351 -3.591 1.00 86.81 93 SER A O 1
ATOM 746 N N . ALA A 1 94 ? 1.642 -2.473 -5.825 1.00 84.38 94 ALA A N 1
ATOM 747 C CA . ALA A 1 94 ? 0.240 -2.882 -5.935 1.00 84.38 94 ALA A CA 1
ATOM 748 C C . ALA A 1 94 ? -0.025 -4.232 -5.244 1.00 84.38 94 ALA A C 1
ATOM 750 O O . ALA A 1 94 ? -1.032 -4.398 -4.553 1.00 84.38 94 ALA A O 1
ATOM 751 N N . LEU A 1 95 ? 0.888 -5.197 -5.396 1.00 88.50 95 LEU A N 1
ATOM 752 C CA . LEU A 1 95 ? 0.802 -6.495 -4.722 1.00 88.50 95 LEU A CA 1
ATOM 753 C C . LEU A 1 95 ? 0.939 -6.364 -3.202 1.00 88.50 95 LEU A C 1
ATOM 755 O O . LEU A 1 95 ? 0.214 -7.031 -2.461 1.00 88.50 95 LEU A O 1
ATOM 759 N N . GLN A 1 96 ? 1.843 -5.509 -2.723 1.00 87.94 96 GLN A N 1
ATOM 760 C CA . GLN A 1 96 ? 1.985 -5.223 -1.294 1.00 87.94 96 GLN A CA 1
ATOM 761 C C . GLN A 1 96 ? 0.706 -4.609 -0.721 1.00 87.94 96 GLN A C 1
ATOM 763 O O . GLN A 1 96 ? 0.190 -5.119 0.272 1.00 87.94 96 GLN A O 1
ATOM 768 N N . LEU A 1 97 ? 0.133 -3.612 -1.397 1.00 88.25 97 LEU A N 1
ATOM 769 C CA . LEU A 1 97 ? -1.157 -3.026 -1.034 1.00 88.25 97 LEU A CA 1
ATOM 770 C C . LEU A 1 97 ? -2.268 -4.087 -0.969 1.00 88.25 97 LEU A C 1
ATOM 772 O O . LEU A 1 97 ? -3.016 -4.143 0.006 1.00 88.25 97 LEU A O 1
ATOM 776 N N . ALA A 1 98 ? -2.362 -4.972 -1.965 1.00 87.81 98 ALA A N 1
ATOM 777 C CA . ALA A 1 98 ? -3.353 -6.049 -1.965 1.00 87.81 98 ALA A CA 1
ATOM 778 C C . ALA A 1 98 ? -3.185 -6.997 -0.762 1.00 87.81 98 ALA A C 1
ATOM 780 O O . ALA A 1 98 ? -4.171 -7.401 -0.136 1.00 87.81 98 ALA A O 1
ATOM 781 N N . ASN A 1 99 ? -1.941 -7.324 -0.401 1.00 87.88 99 ASN A N 1
ATOM 782 C CA . ASN A 1 99 ? -1.639 -8.131 0.779 1.00 87.88 99 ASN A CA 1
ATOM 783 C C . ASN A 1 99 ? -2.003 -7.411 2.085 1.00 87.88 99 ASN A C 1
ATOM 785 O O . ASN A 1 99 ? -2.551 -8.041 2.991 1.00 87.88 99 ASN A O 1
ATOM 789 N N . GLU A 1 100 ? -1.749 -6.106 2.186 1.00 87.69 100 GLU A N 1
ATOM 790 C CA . GLU A 1 100 ? -2.128 -5.303 3.351 1.00 87.69 100 GLU A CA 1
ATOM 791 C C . GLU A 1 100 ? -3.645 -5.220 3.525 1.00 87.69 100 GLU A C 1
ATOM 793 O O . GLU A 1 100 ? -4.135 -5.433 4.634 1.00 87.69 100 GLU A O 1
ATOM 798 N N . ILE A 1 101 ? -4.392 -5.009 2.436 1.00 88.50 101 ILE A N 1
ATOM 799 C CA . ILE A 1 101 ? -5.863 -5.017 2.442 1.00 88.50 101 ILE A CA 1
ATOM 800 C C . ILE A 1 101 ? -6.385 -6.379 2.915 1.00 88.50 101 ILE A C 1
ATOM 802 O O . ILE A 1 101 ? -7.290 -6.458 3.750 1.00 88.50 101 ILE A O 1
ATOM 806 N N . LYS A 1 102 ? -5.790 -7.475 2.430 1.00 87.31 102 LYS A N 1
ATOM 807 C CA . LYS A 1 102 ? -6.136 -8.828 2.884 1.00 87.31 102 LYS A CA 1
ATOM 808 C C . LYS A 1 102 ? -5.860 -9.010 4.381 1.00 87.31 102 LYS A C 1
ATOM 810 O O . LYS A 1 102 ? -6.651 -9.655 5.069 1.00 87.31 102 LYS A O 1
ATOM 815 N N . ALA A 1 103 ? -4.772 -8.437 4.895 1.00 86.50 103 ALA A N 1
ATOM 816 C CA . ALA A 1 103 ? -4.424 -8.476 6.314 1.00 86.50 103 ALA A CA 1
ATOM 817 C C . ALA A 1 103 ? -5.338 -7.598 7.193 1.00 86.50 103 ALA A C 1
ATOM 819 O O . ALA A 1 103 ? -5.465 -7.867 8.389 1.00 86.50 103 ALA A O 1
ATOM 820 N N . THR A 1 104 ? -6.021 -6.601 6.627 1.00 87.38 104 THR A N 1
ATOM 821 C CA . THR A 1 104 ? -6.997 -5.767 7.347 1.00 87.38 104 THR A CA 1
ATOM 822 C C . THR A 1 104 ? -8.238 -6.555 7.769 1.00 87.38 104 THR A C 1
ATOM 824 O O . THR A 1 104 ? -8.751 -6.360 8.871 1.00 87.38 104 THR A O 1
ATOM 827 N N . TYR A 1 105 ? -8.711 -7.492 6.943 1.00 86.88 105 TYR A N 1
ATOM 828 C CA . TYR A 1 105 ? -9.924 -8.271 7.223 1.00 86.88 105 TYR A CA 1
ATOM 829 C C . TYR A 1 105 ? -9.924 -8.996 8.589 1.00 86.88 105 TYR A C 1
ATOM 831 O O . TYR A 1 105 ? -10.863 -8.796 9.367 1.00 86.88 105 TYR A O 1
ATOM 839 N N . PRO A 1 106 ? -8.900 -9.797 8.956 1.00 91.69 106 PRO A N 1
ATOM 840 C CA . PRO A 1 106 ? -8.862 -10.439 10.272 1.00 91.69 106 PRO A CA 1
ATOM 841 C C . PRO A 1 106 ? -8.763 -9.437 11.435 1.00 91.69 106 PRO A C 1
ATOM 843 O O . PRO A 1 106 ? -9.277 -9.717 12.523 1.00 91.69 106 PRO A O 1
ATOM 846 N N . LEU A 1 107 ? -8.152 -8.263 11.224 1.00 89.06 107 LEU A N 1
ATOM 847 C CA . LEU A 1 107 ? -8.095 -7.198 12.233 1.00 89.06 107 LEU A CA 1
ATOM 848 C C . LEU A 1 107 ? -9.482 -6.598 12.478 1.00 89.06 107 LEU A C 1
ATOM 850 O O . LEU A 1 107 ? -9.905 -6.504 13.628 1.00 89.06 107 LEU A O 1
ATOM 854 N N . ILE A 1 108 ? -10.226 -6.288 11.411 1.00 88.25 108 ILE A N 1
ATOM 855 C CA . ILE A 1 108 ? -11.618 -5.827 11.504 1.00 88.25 108 ILE A CA 1
ATOM 856 C C . ILE A 1 108 ? -12.485 -6.888 12.188 1.00 88.25 108 ILE A C 1
ATOM 858 O O . ILE A 1 108 ? -13.247 -6.569 13.097 1.00 88.25 108 ILE A O 1
ATOM 862 N N . SER A 1 109 ? -12.346 -8.162 11.811 1.00 87.94 109 SER A N 1
ATOM 863 C CA . SER A 1 109 ? -13.095 -9.249 12.452 1.00 87.94 109 SER A CA 1
ATOM 864 C C . SER A 1 109 ? -12.813 -9.338 13.956 1.00 87.94 109 SER A C 1
ATOM 866 O O . SER A 1 109 ? -13.738 -9.561 14.740 1.00 87.94 109 SER A O 1
ATOM 868 N N . THR A 1 110 ? -11.558 -9.142 14.369 1.00 88.75 110 THR A N 1
ATOM 869 C CA . THR A 1 110 ? -11.166 -9.144 15.785 1.00 88.75 110 THR A CA 1
ATOM 870 C C . THR A 1 110 ? -11.746 -7.944 16.526 1.00 88.75 110 THR A C 1
ATOM 872 O O . THR A 1 110 ? -12.342 -8.126 17.588 1.00 88.75 110 THR A O 1
ATOM 875 N N . PHE A 1 111 ? -11.635 -6.755 15.934 1.00 88.62 111 PHE A N 1
ATOM 876 C CA . PHE A 1 111 ? -12.195 -5.510 16.453 1.00 88.62 111 PHE A CA 1
ATOM 877 C C . PHE A 1 111 ? -13.712 -5.622 16.659 1.00 88.62 111 PHE A C 1
ATOM 879 O O . PHE A 1 111 ? -14.212 -5.376 17.751 1.00 88.62 111 PHE A O 1
ATOM 886 N N . ILE A 1 112 ? -14.451 -6.113 15.657 1.00 87.69 112 ILE A N 1
ATOM 887 C CA . ILE A 1 112 ? -15.900 -6.329 15.767 1.00 87.69 112 ILE A CA 1
ATOM 888 C C . ILE A 1 112 ? -16.214 -7.348 16.865 1.00 87.69 112 ILE A C 1
ATOM 890 O O . ILE A 1 112 ? -17.106 -7.120 17.676 1.00 87.69 112 ILE A O 1
ATOM 894 N N . ARG A 1 113 ? -15.484 -8.464 16.953 1.00 87.44 113 ARG A N 1
ATOM 895 C CA . ARG A 1 113 ? -15.732 -9.480 17.990 1.00 87.44 113 ARG A CA 1
ATOM 896 C C . ARG A 1 113 ? -15.571 -8.920 19.408 1.00 87.44 113 ARG A C 1
ATOM 898 O O . ARG A 1 113 ? -16.342 -9.285 20.293 1.00 87.44 113 ARG A O 1
ATOM 905 N N . GLN A 1 114 ? -14.589 -8.048 19.617 1.00 84.69 114 GLN A N 1
ATOM 906 C CA . GLN A 1 114 ? -14.284 -7.447 20.916 1.00 84.69 114 GLN A CA 1
ATOM 907 C C . GLN A 1 114 ? -15.278 -6.361 21.351 1.00 84.69 114 GLN A C 1
ATOM 909 O O . GLN A 1 114 ? -15.274 -5.979 22.519 1.00 84.69 114 GLN A O 1
ATOM 914 N N . THR A 1 115 ? -16.192 -5.921 20.481 1.00 81.94 115 THR A N 1
ATOM 915 C CA . THR A 1 115 ? -17.286 -5.006 20.866 1.00 81.94 115 THR A CA 1
ATOM 916 C C . THR A 1 115 ? -18.198 -5.576 21.962 1.00 81.94 115 THR A C 1
ATOM 918 O O . THR A 1 115 ? -18.860 -4.833 22.678 1.00 81.94 115 THR A O 1
ATOM 921 N N . ARG A 1 116 ? -18.207 -6.899 22.167 1.00 78.94 116 ARG A N 1
ATOM 922 C CA . ARG A 1 116 ? -18.932 -7.541 23.280 1.00 78.94 116 ARG A CA 1
ATOM 923 C C . ARG A 1 116 ? -18.374 -7.169 24.660 1.00 78.94 116 ARG A C 1
ATOM 925 O O . ARG A 1 116 ? -19.073 -7.308 25.660 1.00 78.94 116 ARG A O 1
ATOM 932 N N . GLU A 1 117 ? -17.143 -6.664 24.704 1.00 72.56 117 GLU A N 1
ATOM 933 C CA . GLU A 1 117 ? -16.426 -6.263 25.918 1.00 72.56 117 GLU A CA 1
ATOM 934 C C . GLU A 1 117 ? -16.610 -4.766 26.247 1.00 72.56 117 GLU A C 1
ATOM 936 O O . GLU A 1 117 ? -15.941 -4.227 27.131 1.00 72.56 117 GLU A O 1
ATOM 941 N N . LEU A 1 118 ? -17.546 -4.077 25.573 1.00 73.50 118 LEU A N 1
ATOM 942 C CA . LEU A 1 118 ? -17.920 -2.671 25.800 1.00 73.50 118 LEU A CA 1
ATOM 943 C C . LEU A 1 118 ? -18.691 -2.467 27.120 1.00 73.50 118 LEU A C 1
ATOM 945 O O . LEU A 1 118 ? -19.813 -1.969 27.143 1.00 73.50 118 LEU A O 1
ATOM 949 N N . LYS A 1 119 ? -18.100 -2.871 28.243 1.00 76.12 119 LYS A N 1
ATOM 950 C CA . LYS A 1 119 ? -18.653 -2.662 29.593 1.00 76.12 119 LYS A CA 1
ATOM 951 C C . LYS A 1 119 ? -17.929 -1.557 30.356 1.00 76.12 119 LYS A C 1
ATOM 953 O O . LYS A 1 119 ? -18.461 -1.008 31.313 1.00 76.12 119 LYS A O 1
ATOM 958 N N . ASN A 1 120 ? -16.703 -1.244 29.945 1.00 77.50 120 ASN A N 1
ATOM 959 C CA . ASN A 1 120 ? -15.841 -0.261 30.585 1.00 77.50 120 ASN A CA 1
ATOM 960 C C . ASN A 1 120 ? -15.847 1.053 29.790 1.00 77.50 120 ASN A C 1
ATOM 962 O O . ASN A 1 120 ? -15.616 1.037 28.581 1.00 77.50 120 ASN A O 1
ATOM 966 N N . ILE A 1 121 ? -16.042 2.189 30.467 1.00 81.44 121 ILE A N 1
ATOM 967 C CA . ILE A 1 121 ? -16.007 3.521 29.844 1.00 81.44 121 ILE A CA 1
ATOM 968 C C . ILE A 1 121 ? -14.675 3.810 29.136 1.00 81.44 121 ILE A C 1
ATOM 970 O O . ILE A 1 121 ? -14.668 4.431 28.077 1.00 81.44 121 ILE A O 1
ATOM 974 N N . TYR A 1 122 ? -13.556 3.294 29.657 1.00 82.94 122 TYR A N 1
ATOM 975 C CA . TYR A 1 122 ? -12.246 3.426 29.016 1.00 82.94 122 TYR A CA 1
ATOM 976 C C . TYR A 1 122 ? -12.176 2.643 27.703 1.00 82.94 122 TYR A C 1
ATOM 978 O O . TYR A 1 122 ? -11.679 3.160 26.708 1.00 82.94 122 TYR A O 1
ATOM 986 N N . VAL A 1 123 ? -12.745 1.433 27.671 1.00 84.56 123 VAL A N 1
ATOM 987 C CA . VAL A 1 123 ? -12.846 0.624 26.448 1.00 84.56 123 VAL A CA 1
ATOM 988 C C . VAL A 1 123 ? -13.722 1.339 25.419 1.00 84.56 123 VAL A C 1
ATOM 990 O O . VAL A 1 123 ? -13.310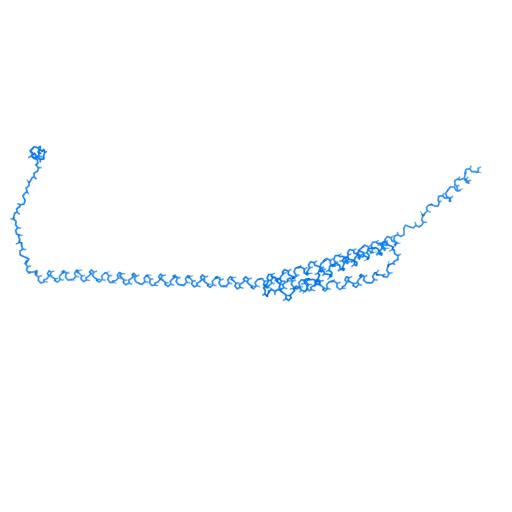 1.485 24.274 1.00 84.56 123 VAL A O 1
ATOM 993 N N . ILE A 1 124 ? -14.881 1.865 25.825 1.00 87.19 124 ILE A N 1
ATOM 994 C CA . ILE A 1 124 ? -15.776 2.628 24.938 1.00 87.19 124 ILE A CA 1
ATOM 995 C C . ILE A 1 124 ? -15.060 3.850 24.341 1.00 87.19 124 ILE A C 1
ATOM 997 O O . ILE A 1 124 ? -15.160 4.086 23.139 1.00 87.19 124 ILE A O 1
ATOM 1001 N N . ASN A 1 125 ? -14.305 4.597 25.151 1.00 87.56 125 ASN A N 1
ATOM 1002 C CA . ASN A 1 125 ? -13.540 5.754 24.683 1.00 87.56 125 ASN A CA 1
ATOM 1003 C C . ASN A 1 125 ? -12.466 5.369 23.651 1.00 87.56 125 ASN A C 1
ATOM 1005 O O . ASN A 1 125 ? -12.309 6.047 22.638 1.00 87.56 125 ASN A O 1
ATOM 1009 N N . GLU A 1 126 ? -11.750 4.262 23.865 1.00 89.00 126 GLU A N 1
ATOM 1010 C CA . GLU A 1 126 ? -10.760 3.774 22.897 1.00 89.00 126 GLU A CA 1
ATOM 1011 C C . GLU A 1 126 ? -11.404 3.312 21.583 1.00 89.00 126 GLU A C 1
ATOM 1013 O O . GLU A 1 126 ? -10.862 3.578 20.510 1.00 89.00 126 GLU A O 1
ATOM 1018 N N . TYR A 1 127 ? -12.588 2.693 21.636 1.00 91.00 127 TYR A N 1
ATOM 1019 C CA . TYR A 1 127 ? -13.365 2.392 20.430 1.00 91.00 127 TYR A CA 1
ATOM 1020 C C . TYR A 1 127 ? -13.812 3.661 19.702 1.00 91.00 127 TYR A C 1
ATOM 1022 O O . TYR A 1 127 ? -13.703 3.718 18.480 1.00 91.00 127 TYR A O 1
ATOM 1030 N N . ALA A 1 128 ? -14.282 4.683 20.424 1.00 90.12 128 ALA A N 1
ATOM 1031 C CA . ALA A 1 128 ? -14.711 5.945 19.826 1.00 90.12 128 ALA A CA 1
ATOM 1032 C C . ALA A 1 128 ? -13.562 6.629 19.066 1.00 90.12 128 ALA A C 1
ATOM 1034 O O . ALA A 1 128 ? -13.716 6.948 17.888 1.00 90.12 128 ALA A O 1
ATOM 1035 N N . LYS A 1 129 ? -12.382 6.746 19.692 1.00 92.19 129 LYS A N 1
ATOM 1036 C CA . LYS A 1 129 ? -11.172 7.278 19.041 1.00 92.19 129 LYS A CA 1
ATOM 1037 C C . LYS A 1 129 ? -10.750 6.449 17.830 1.00 92.19 129 LYS A C 1
ATOM 1039 O O . LYS A 1 129 ? -10.363 7.003 16.805 1.00 92.19 129 LYS A O 1
ATOM 1044 N N . ALA A 1 130 ? -10.808 5.121 17.941 1.00 92.25 130 ALA A N 1
ATOM 1045 C CA . ALA A 1 130 ? -10.442 4.237 16.841 1.00 92.25 130 ALA A CA 1
ATOM 1046 C C . ALA A 1 130 ? -11.399 4.390 15.649 1.00 92.25 130 ALA A C 1
ATOM 1048 O O . ALA A 1 130 ? -10.943 4.448 14.510 1.00 92.25 130 ALA A O 1
ATOM 1049 N N . ILE A 1 131 ? -12.707 4.498 15.899 1.00 92.12 131 ILE A N 1
ATOM 1050 C CA . ILE A 1 131 ? -13.721 4.718 14.859 1.00 92.12 131 ILE A CA 1
ATOM 1051 C C . ILE A 1 131 ? -13.510 6.071 14.178 1.00 92.12 131 ILE A C 1
ATOM 1053 O O . ILE A 1 131 ? -13.513 6.126 12.951 1.00 92.12 131 ILE A O 1
ATOM 1057 N N . GLU A 1 132 ? -13.280 7.137 14.947 1.00 94.12 132 GLU A N 1
ATOM 1058 C CA . GLU A 1 132 ? -12.993 8.469 14.403 1.00 94.12 132 GLU A CA 1
ATOM 1059 C C . GLU A 1 132 ? -11.727 8.455 13.531 1.00 94.12 132 GLU A C 1
ATOM 1061 O O . GLU A 1 132 ? -11.750 8.914 12.389 1.00 94.12 132 GLU A O 1
ATOM 1066 N N . GLY A 1 133 ? -10.646 7.835 14.017 1.00 91.62 133 GLY A N 1
ATOM 1067 C CA . GLY A 1 133 ? -9.410 7.676 13.252 1.00 91.62 133 GLY A CA 1
ATOM 1068 C C . GLY A 1 133 ? -9.615 6.891 11.952 1.00 91.62 133 GLY A C 1
ATOM 1069 O O . GLY A 1 133 ? -9.178 7.327 10.890 1.00 91.62 133 GLY A O 1
ATOM 1070 N N . ILE A 1 134 ? -10.335 5.766 12.002 1.00 91.12 134 ILE A N 1
ATOM 1071 C CA . ILE A 1 134 ? -10.659 4.970 10.806 1.00 91.12 134 ILE A CA 1
ATOM 1072 C C . ILE A 1 134 ? -11.521 5.778 9.832 1.00 91.12 134 ILE A C 1
ATOM 1074 O O . ILE A 1 134 ? -11.297 5.718 8.625 1.00 91.12 134 ILE A O 1
ATOM 1078 N N . GLN A 1 135 ? -12.492 6.547 10.326 1.00 91.50 135 GLN A N 1
ATOM 1079 C CA . GLN A 1 135 ? -13.350 7.383 9.491 1.00 91.50 135 GLN A CA 1
ATOM 1080 C C . GLN A 1 135 ? -12.536 8.428 8.720 1.00 91.50 135 GLN A C 1
ATOM 1082 O O . GLN A 1 135 ? -12.757 8.599 7.520 1.00 91.50 135 GLN A O 1
ATOM 1087 N N . ILE A 1 136 ? -11.584 9.086 9.382 1.00 93.25 136 ILE A N 1
ATOM 1088 C CA . ILE A 1 136 ? -10.673 10.049 8.755 1.00 93.25 136 ILE A CA 1
ATOM 1089 C C . ILE A 1 136 ? -9.848 9.367 7.653 1.00 93.25 136 ILE A C 1
ATOM 1091 O O . ILE A 1 136 ? -9.819 9.843 6.517 1.00 93.25 136 ILE A O 1
ATOM 1095 N N . GLU A 1 137 ? -9.235 8.216 7.936 1.00 92.38 137 GLU A N 1
ATOM 1096 C CA . GLU A 1 137 ? -8.445 7.492 6.929 1.00 92.38 137 GLU A CA 1
ATOM 1097 C C . GLU A 1 137 ? -9.307 7.002 5.751 1.00 92.38 137 GLU A C 1
ATOM 1099 O O . GLU A 1 137 ? -8.882 7.073 4.597 1.00 92.38 137 GLU A O 1
ATOM 1104 N N . CYS A 1 138 ? -10.554 6.590 5.997 1.00 88.56 138 CYS A N 1
ATOM 1105 C CA . CYS A 1 138 ? -11.514 6.235 4.949 1.00 88.56 138 CYS A CA 1
ATOM 1106 C C . CYS A 1 138 ? -11.895 7.429 4.058 1.00 88.56 138 CYS A C 1
ATOM 1108 O O . CYS A 1 138 ? -12.079 7.259 2.849 1.00 88.56 138 CYS A O 1
ATOM 1110 N N . GLN A 1 139 ? -12.002 8.639 4.617 1.00 91.06 139 GLN A N 1
ATOM 1111 C CA . GLN A 1 139 ? -12.227 9.853 3.826 1.00 91.06 139 GLN A CA 1
ATOM 1112 C C . GLN A 1 139 ? -11.037 10.138 2.907 1.00 91.06 139 GLN A C 1
ATOM 1114 O O . GLN A 1 139 ? -11.242 10.405 1.720 1.00 91.06 139 GLN A O 1
ATOM 1119 N N . TYR A 1 140 ? -9.809 10.011 3.419 1.00 91.50 140 TYR A N 1
ATOM 1120 C CA . TYR A 1 140 ? -8.601 10.150 2.607 1.00 91.50 140 TYR A CA 1
ATOM 1121 C C . TYR A 1 140 ? -8.514 9.075 1.520 1.00 91.50 140 TYR A C 1
ATOM 1123 O O . TYR A 1 140 ? -8.304 9.420 0.362 1.00 91.50 140 TYR A O 1
ATOM 1131 N N . LEU A 1 141 ? -8.787 7.804 1.838 1.00 89.19 141 LEU A N 1
ATOM 1132 C CA . LEU A 1 141 ? -8.873 6.726 0.844 1.00 89.19 141 LEU A CA 1
ATOM 1133 C C . LEU A 1 141 ? -9.877 7.052 -0.265 1.00 89.19 141 LEU A C 1
ATOM 1135 O O . LEU A 1 141 ? -9.561 6.934 -1.447 1.00 89.19 141 LEU A O 1
ATOM 1139 N N . SER A 1 142 ? -11.081 7.498 0.103 1.00 87.19 142 SER A N 1
ATOM 1140 C CA . SER A 1 142 ? -12.110 7.883 -0.866 1.00 87.19 142 SER A CA 1
ATOM 1141 C C . SER A 1 142 ? -11.646 9.037 -1.757 1.00 87.19 142 SER A C 1
ATOM 1143 O O . SER A 1 142 ? -11.849 9.001 -2.971 1.00 87.19 142 SER A O 1
ATOM 1145 N N . ALA A 1 143 ? -10.992 10.048 -1.178 1.00 89.06 143 ALA A N 1
ATOM 1146 C CA . ALA A 1 143 ? -10.440 11.171 -1.924 1.00 89.06 143 ALA A CA 1
ATOM 1147 C C . ALA A 1 143 ? -9.336 10.725 -2.894 1.00 89.06 143 ALA A C 1
ATOM 1149 O O . ALA A 1 143 ? -9.349 11.139 -4.050 1.00 89.06 143 ALA A O 1
ATOM 1150 N N . THR A 1 144 ? -8.427 9.847 -2.467 1.00 87.94 144 THR A N 1
ATOM 1151 C CA . THR A 1 144 ? -7.354 9.301 -3.308 1.00 87.94 144 THR A CA 1
ATOM 1152 C C . THR A 1 144 ? -7.909 8.446 -4.449 1.00 87.94 144 THR A C 1
ATOM 1154 O O . THR A 1 144 ? -7.517 8.635 -5.597 1.00 87.94 144 THR A O 1
ATOM 1157 N N . ILE A 1 145 ? -8.903 7.589 -4.190 1.00 85.69 145 ILE A N 1
ATOM 1158 C CA . ILE A 1 145 ? -9.561 6.783 -5.234 1.00 85.69 145 ILE A CA 1
ATOM 1159 C C . ILE A 1 145 ? -10.247 7.675 -6.277 1.00 85.69 145 ILE A C 1
ATOM 1161 O O . ILE A 1 145 ? -10.154 7.413 -7.474 1.00 85.69 145 ILE A O 1
ATOM 1165 N N . LYS A 1 146 ? -10.889 8.771 -5.853 1.00 84.25 146 LYS A N 1
ATOM 1166 C CA . LYS A 1 146 ? -11.521 9.735 -6.772 1.00 84.25 146 LYS A CA 1
ATOM 1167 C C . LYS A 1 146 ? -10.525 10.458 -7.681 1.00 84.25 146 LYS A C 1
ATOM 1169 O O . LYS A 1 146 ? -10.942 10.957 -8.722 1.00 84.25 146 LYS A O 1
ATOM 1174 N N . LYS A 1 147 ? -9.239 10.516 -7.319 1.00 81.44 147 LYS A N 1
ATOM 1175 C CA . LYS A 1 147 ? -8.187 11.095 -8.171 1.00 81.44 147 LYS A CA 1
ATOM 1176 C C . LYS A 1 147 ? -7.763 10.150 -9.297 1.00 81.44 147 LYS A C 1
ATOM 1178 O O . LYS A 1 147 ? -7.290 10.640 -10.314 1.00 81.44 147 LYS A O 1
ATOM 1183 N N . ILE A 1 148 ? -7.965 8.833 -9.159 1.00 82.00 148 ILE A N 1
ATOM 1184 C CA . ILE A 1 148 ? -7.492 7.818 -10.121 1.00 82.00 148 ILE A CA 1
ATOM 1185 C C . ILE A 1 148 ? -7.912 8.114 -11.573 1.00 82.00 148 ILE A C 1
ATOM 1187 O O . ILE A 1 148 ? -7.044 8.072 -12.442 1.00 82.00 148 ILE A O 1
ATOM 1191 N N . PRO A 1 149 ? -9.177 8.473 -11.876 1.00 76.88 149 PRO A N 1
ATOM 1192 C CA . PRO A 1 149 ? -9.595 8.757 -13.252 1.00 76.88 149 PRO A CA 1
ATOM 1193 C C . PRO A 1 149 ? -8.924 9.989 -13.877 1.00 76.88 149 PRO A C 1
ATOM 1195 O O . PRO A 1 149 ? -8.978 10.157 -15.091 1.00 76.88 149 PRO A O 1
ATOM 1198 N N . LEU A 1 150 ? -8.336 10.868 -13.060 1.00 77.31 150 LEU A N 1
ATOM 1199 C CA . LEU A 1 150 ? -7.684 12.106 -13.495 1.00 77.31 150 LEU A CA 1
ATOM 1200 C C . LEU A 1 150 ? -6.171 11.936 -13.692 1.00 77.31 150 LEU A C 1
ATOM 1202 O O . LEU A 1 150 ? -5.506 12.868 -14.148 1.00 77.31 150 LEU A O 1
ATOM 1206 N N . LEU A 1 151 ? -5.616 10.775 -13.335 1.00 78.81 151 LEU A N 1
ATOM 1207 C CA . LEU A 1 151 ? -4.192 10.500 -13.471 1.00 78.81 151 LEU A CA 1
ATOM 1208 C C . LEU A 1 151 ? -3.832 10.224 -14.927 1.00 78.81 151 LEU A C 1
ATOM 1210 O O . LEU A 1 151 ? -4.571 9.582 -15.678 1.00 78.81 151 LEU A O 1
ATOM 1214 N N . LYS A 1 152 ? -2.637 10.668 -15.312 1.00 74.81 152 LYS A N 1
ATOM 1215 C CA . LYS A 1 152 ? -2.010 10.202 -16.544 1.00 74.81 152 LYS A CA 1
ATOM 1216 C C . LYS A 1 152 ? -1.627 8.729 -16.369 1.00 74.81 152 LYS A C 1
ATOM 1218 O O . LYS A 1 152 ? -1.303 8.282 -15.273 1.00 74.81 152 LYS A O 1
ATOM 1223 N N . ALA A 1 153 ? -1.675 7.966 -17.461 1.00 72.75 153 ALA A N 1
ATOM 1224 C CA . ALA A 1 153 ? -1.280 6.557 -17.481 1.00 72.75 153 ALA A CA 1
ATOM 1225 C C . ALA A 1 153 ? 0.255 6.402 -17.485 1.00 72.75 153 ALA A C 1
ATOM 1227 O O . ALA A 1 153 ? 0.824 5.739 -18.353 1.00 72.75 153 ALA A O 1
ATOM 1228 N N . ASP A 1 154 ? 0.932 7.062 -16.549 1.00 84.00 154 ASP A N 1
ATOM 1229 C CA . ASP A 1 154 ? 2.367 6.951 -16.328 1.00 84.00 154 ASP A CA 1
ATOM 1230 C C . ASP A 1 154 ? 2.659 6.169 -15.042 1.00 84.00 154 ASP A C 1
ATOM 1232 O O . ASP A 1 154 ? 1.922 6.237 -14.057 1.00 84.00 154 ASP A O 1
ATOM 1236 N N . ALA A 1 155 ? 3.747 5.395 -15.059 1.00 80.38 155 ALA A N 1
ATOM 1237 C CA . ALA A 1 155 ? 4.099 4.513 -13.949 1.00 80.38 155 ALA A CA 1
ATOM 1238 C C . ALA A 1 155 ? 4.354 5.288 -12.644 1.00 80.38 155 ALA A C 1
ATOM 1240 O O . ALA A 1 155 ? 4.023 4.797 -11.570 1.00 80.38 155 ALA A O 1
ATOM 1241 N N . ALA A 1 156 ? 4.907 6.503 -12.728 1.00 83.88 156 ALA A N 1
ATOM 1242 C CA . ALA A 1 156 ? 5.245 7.305 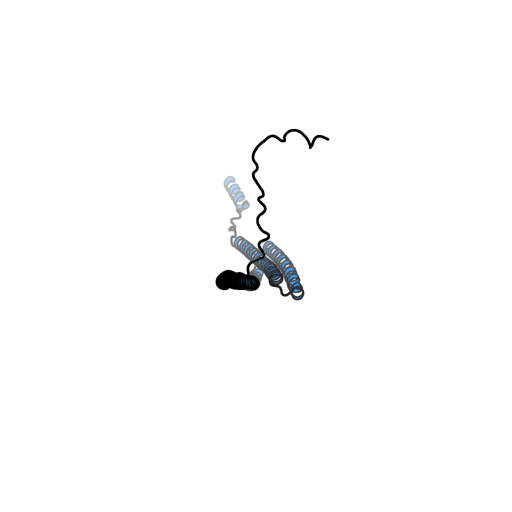-11.557 1.00 83.88 156 ALA A CA 1
ATOM 1243 C C . ALA A 1 156 ? 3.991 7.820 -10.834 1.00 83.88 156 ALA A C 1
ATOM 1245 O O . ALA A 1 156 ? 3.871 7.626 -9.626 1.00 83.88 156 ALA A O 1
ATOM 1246 N N . ALA A 1 157 ? 3.034 8.396 -11.565 1.00 84.69 157 ALA A N 1
ATOM 1247 C CA . ALA A 1 157 ? 1.774 8.867 -10.995 1.00 84.69 157 ALA A CA 1
ATOM 1248 C C . ALA A 1 157 ? 0.942 7.720 -10.399 1.00 84.69 157 ALA A C 1
ATOM 1250 O O . ALA A 1 157 ? 0.338 7.865 -9.336 1.00 84.69 157 ALA A O 1
ATOM 1251 N N . ILE A 1 158 ? 0.932 6.553 -11.053 1.00 85.88 158 ILE A N 1
ATOM 1252 C CA . ILE A 1 158 ? 0.243 5.366 -10.531 1.00 85.88 158 ILE A CA 1
ATOM 1253 C C . ILE A 1 158 ? 0.932 4.855 -9.259 1.00 85.88 158 ILE A C 1
ATOM 1255 O O . ILE A 1 158 ? 0.248 4.536 -8.284 1.00 85.88 158 ILE A O 1
ATOM 1259 N N . ALA A 1 159 ? 2.266 4.800 -9.238 1.00 87.38 159 ALA A N 1
ATOM 1260 C CA . ALA A 1 159 ? 3.023 4.390 -8.059 1.00 87.38 159 ALA A CA 1
ATOM 1261 C C . ALA A 1 159 ? 2.776 5.318 -6.862 1.00 87.38 159 ALA A C 1
ATOM 1263 O O . ALA A 1 159 ? 2.567 4.829 -5.755 1.00 87.38 159 ALA A O 1
ATOM 1264 N N . GLU A 1 160 ? 2.740 6.636 -7.077 1.00 88.50 160 GLU A N 1
ATOM 1265 C CA . GLU A 1 160 ? 2.443 7.619 -6.029 1.00 88.50 160 GLU A CA 1
ATOM 1266 C C . GLU A 1 160 ? 1.081 7.353 -5.380 1.00 88.50 160 GLU A C 1
ATOM 1268 O O . GLU A 1 160 ? 0.973 7.279 -4.155 1.00 88.50 160 GLU A O 1
ATOM 1273 N N . VAL A 1 161 ? 0.051 7.113 -6.193 1.00 89.81 161 VAL A N 1
ATOM 1274 C CA . VAL A 1 161 ? -1.288 6.808 -5.682 1.00 89.81 161 VAL A CA 1
ATOM 1275 C C . VAL A 1 161 ? -1.338 5.469 -4.956 1.00 89.81 161 VAL A C 1
ATOM 1277 O O . VAL A 1 161 ? -1.965 5.376 -3.903 1.00 89.81 161 VAL A O 1
ATOM 1280 N N . ILE A 1 162 ? -0.660 4.438 -5.462 1.00 89.69 162 ILE A N 1
ATOM 1281 C CA . ILE A 1 162 ? -0.572 3.148 -4.765 1.00 89.69 162 ILE A CA 1
ATOM 1282 C C . ILE A 1 162 ? 0.085 3.319 -3.391 1.00 89.69 162 ILE A C 1
ATOM 1284 O O . ILE A 1 162 ? -0.430 2.785 -2.410 1.00 89.69 162 ILE A O 1
ATOM 1288 N N . LEU A 1 163 ? 1.178 4.080 -3.299 1.00 89.69 163 LEU A N 1
ATOM 1289 C CA . LEU A 1 163 ? 1.871 4.349 -2.037 1.00 89.69 163 LEU A CA 1
ATOM 1290 C C . LEU A 1 163 ? 1.012 5.175 -1.071 1.00 89.69 163 LEU A C 1
ATOM 1292 O O . LEU A 1 163 ? 0.999 4.903 0.133 1.00 89.69 163 LEU A O 1
ATOM 1296 N N . GLU A 1 164 ? 0.257 6.153 -1.581 1.00 90.62 164 GLU A N 1
ATOM 1297 C CA . GLU A 1 164 ? -0.696 6.919 -0.776 1.00 90.62 164 GLU A CA 1
ATOM 1298 C C . GLU A 1 164 ? -1.773 5.986 -0.204 1.00 90.62 164 GLU A C 1
ATOM 1300 O O . GLU A 1 164 ? -1.990 5.976 1.007 1.00 90.62 164 GLU A O 1
ATOM 1305 N N . LEU A 1 165 ? -2.384 5.132 -1.035 1.00 91.31 165 LEU A N 1
ATOM 1306 C CA . LEU A 1 165 ? -3.371 4.138 -0.595 1.00 91.31 165 LEU A CA 1
ATOM 1307 C C . LEU A 1 165 ? -2.783 3.162 0.434 1.00 91.31 165 LEU A C 1
ATOM 1309 O O . LEU A 1 165 ? -3.420 2.894 1.453 1.00 91.31 165 LEU A O 1
ATOM 1313 N N . GLN A 1 166 ? -1.564 2.673 0.201 1.00 91.56 166 GLN A N 1
ATOM 1314 C CA . GLN A 1 166 ? -0.854 1.772 1.112 1.00 91.56 166 GLN A CA 1
ATOM 1315 C C . GLN A 1 166 ? -0.635 2.417 2.478 1.00 91.56 166 GLN A C 1
ATOM 1317 O O . GLN A 1 166 ? -0.938 1.815 3.506 1.00 91.56 166 GLN A O 1
ATOM 1322 N N . THR A 1 167 ? -0.218 3.683 2.498 1.00 91.94 167 THR A N 1
ATOM 1323 C CA . THR A 1 167 ? -0.043 4.439 3.743 1.00 91.94 167 THR A CA 1
ATOM 1324 C C . THR A 1 167 ? -1.346 4.498 4.542 1.00 91.94 167 THR A C 1
ATOM 1326 O O . THR A 1 167 ? -1.343 4.245 5.745 1.00 91.94 167 THR A O 1
ATOM 1329 N N . ARG A 1 168 ? -2.482 4.757 3.881 1.00 92.00 168 ARG A N 1
ATOM 1330 C CA . ARG A 1 168 ? -3.795 4.818 4.547 1.00 92.00 168 ARG A CA 1
ATOM 1331 C C . ARG A 1 168 ? -4.254 3.462 5.076 1.00 92.00 168 ARG A C 1
ATOM 1333 O O . ARG A 1 168 ? -4.729 3.376 6.208 1.00 92.00 168 ARG A O 1
ATOM 1340 N N . VAL A 1 169 ? -4.086 2.391 4.300 1.00 92.50 169 VAL A N 1
ATOM 1341 C CA . VAL A 1 169 ? -4.416 1.023 4.741 1.00 92.50 169 VAL A CA 1
ATOM 1342 C C . VAL A 1 169 ? -3.542 0.607 5.927 1.00 92.50 169 VAL A C 1
ATOM 1344 O O . VAL A 1 169 ? -4.049 0.065 6.912 1.00 92.50 169 VAL A O 1
ATOM 1347 N N . THR A 1 170 ? -2.248 0.920 5.885 1.00 93.19 170 THR A N 1
ATOM 1348 C CA . THR A 1 170 ? -1.326 0.701 7.003 1.00 93.19 170 THR A CA 1
ATOM 1349 C C . THR A 1 170 ? -1.757 1.476 8.255 1.00 93.19 170 THR A C 1
ATOM 1351 O O . THR A 1 170 ? -1.799 0.887 9.338 1.00 93.19 170 THR A O 1
ATOM 1354 N N . SER A 1 171 ? -2.164 2.743 8.130 1.00 93.81 171 SER A N 1
ATOM 1355 C CA . SER A 1 171 ? -2.702 3.528 9.253 1.00 93.81 171 SER A CA 1
ATOM 1356 C C . SER A 1 171 ? -3.949 2.887 9.867 1.00 93.81 171 SER A C 1
ATOM 1358 O O . SER A 1 171 ? -4.017 2.728 11.087 1.00 93.81 171 SER A O 1
ATOM 1360 N N . ILE A 1 172 ? -4.906 2.437 9.046 1.00 91.81 172 ILE A N 1
ATOM 1361 C CA . ILE A 1 172 ? -6.104 1.720 9.520 1.00 91.81 172 ILE A CA 1
ATOM 1362 C C . ILE A 1 172 ? -5.705 0.452 10.282 1.00 91.81 172 ILE A C 1
ATOM 1364 O O . ILE A 1 172 ? -6.192 0.207 11.388 1.00 91.81 172 ILE A O 1
ATOM 1368 N N . ASN A 1 173 ? -4.782 -0.337 9.729 1.00 93.81 173 ASN A N 1
ATOM 1369 C CA . ASN A 1 173 ? -4.275 -1.541 10.380 1.00 93.81 173 ASN A CA 1
ATOM 1370 C C . ASN A 1 173 ? -3.638 -1.227 11.740 1.00 93.81 173 ASN A C 1
ATOM 1372 O O . ASN A 1 173 ? -3.861 -1.962 12.705 1.00 93.81 173 ASN A O 1
ATOM 1376 N N . GLN A 1 174 ? -2.884 -0.133 11.840 1.00 94.75 174 GLN A N 1
ATOM 1377 C CA . GLN A 1 174 ? -2.272 0.294 13.093 1.00 94.75 174 GLN A CA 1
ATOM 1378 C C . GLN A 1 174 ? -3.318 0.735 14.123 1.00 94.75 174 GLN A C 1
ATOM 1380 O O . GLN A 1 174 ? -3.228 0.328 15.280 1.00 94.75 174 GLN A O 1
ATOM 1385 N N . ILE A 1 175 ? -4.333 1.504 13.717 1.00 93.69 175 ILE A N 1
ATOM 1386 C CA . ILE A 1 175 ? -5.432 1.926 14.600 1.00 93.69 175 ILE A CA 1
ATOM 1387 C C . ILE A 1 175 ? -6.168 0.700 15.157 1.00 93.69 175 ILE A C 1
ATOM 1389 O O . ILE A 1 175 ? -6.371 0.595 16.369 1.00 93.69 175 ILE A O 1
ATOM 1393 N N . LEU A 1 176 ? -6.498 -0.268 14.296 1.00 92.50 176 LEU A N 1
ATOM 1394 C CA . LEU A 1 176 ? -7.157 -1.511 14.702 1.00 92.50 176 LEU A CA 1
ATOM 1395 C C . LEU A 1 176 ? -6.299 -2.325 15.678 1.00 92.50 176 LEU A C 1
ATOM 1397 O O . LEU A 1 176 ? -6.816 -2.819 16.683 1.00 92.50 176 LEU A O 1
ATOM 1401 N N . ARG A 1 177 ? -4.990 -2.452 15.417 1.00 93.88 177 ARG A N 1
ATOM 1402 C CA . ARG A 1 177 ? -4.046 -3.146 16.311 1.00 93.88 177 ARG A CA 1
ATOM 1403 C C . ARG A 1 177 ? -3.929 -2.454 17.663 1.00 93.88 177 ARG A C 1
ATOM 1405 O O . ARG A 1 177 ? -4.020 -3.131 18.683 1.00 93.88 177 ARG A O 1
ATOM 1412 N N . ASN A 1 178 ? -3.777 -1.132 17.672 1.00 93.00 178 ASN A N 1
ATOM 1413 C CA . ASN A 1 178 ? -3.675 -0.340 18.895 1.00 93.00 178 ASN A CA 1
ATOM 1414 C C . ASN A 1 178 ? -4.938 -0.480 19.745 1.00 93.00 178 ASN A C 1
ATOM 1416 O O . ASN A 1 178 ? -4.844 -0.780 20.932 1.00 93.00 178 ASN A O 1
ATOM 1420 N N . CYS A 1 179 ? -6.118 -0.343 19.133 1.00 91.50 179 CYS A N 1
ATOM 1421 C CA . CYS A 1 179 ? -7.381 -0.515 19.842 1.00 91.50 179 CYS A CA 1
ATOM 1422 C C . CYS A 1 179 ? -7.507 -1.938 20.405 1.00 91.50 179 CYS A C 1
ATOM 1424 O O . CYS A 1 179 ? -7.746 -2.114 21.596 1.00 91.50 179 CYS A O 1
ATOM 1426 N N . THR A 1 180 ? -7.240 -2.958 19.583 1.00 90.56 180 THR A N 1
ATOM 1427 C CA . THR A 1 180 ? -7.278 -4.368 20.006 1.00 90.56 180 THR A CA 1
ATOM 1428 C C . THR A 1 180 ? -6.357 -4.624 21.201 1.00 90.56 180 THR A C 1
ATOM 1430 O O . THR A 1 180 ? -6.760 -5.280 22.164 1.00 90.56 180 THR A O 1
ATOM 1433 N N . PHE A 1 181 ? -5.132 -4.095 21.156 1.00 90.75 181 PHE A N 1
ATOM 1434 C CA . PHE A 1 181 ? -4.145 -4.216 22.226 1.00 90.75 181 PHE A CA 1
ATOM 1435 C C . PHE A 1 181 ? -4.613 -3.530 23.515 1.00 90.75 181 PHE A C 1
ATOM 1437 O O . PHE A 1 181 ? -4.592 -4.145 24.581 1.00 90.75 181 PHE A O 1
ATOM 1444 N N . MET A 1 182 ? -5.104 -2.291 23.423 1.00 88.88 182 MET A N 1
ATOM 1445 C CA . MET A 1 182 ? -5.609 -1.544 24.579 1.00 88.88 182 MET A CA 1
ATOM 1446 C C . MET A 1 182 ? -6.799 -2.247 25.234 1.00 88.88 182 MET A C 1
ATOM 1448 O O . MET A 1 182 ? -6.839 -2.401 26.453 1.00 88.88 182 MET A O 1
ATOM 1452 N N . VAL A 1 183 ? -7.746 -2.740 24.434 1.00 86.88 183 VAL A N 1
ATOM 1453 C CA . VAL A 1 183 ? -8.921 -3.475 24.918 1.00 86.88 183 VAL A CA 1
ATOM 1454 C C . VAL A 1 183 ? -8.507 -4.758 25.634 1.00 86.88 183 VAL A C 1
ATOM 1456 O O . VAL A 1 183 ? -9.001 -5.033 26.726 1.00 86.88 183 VAL A O 1
ATOM 1459 N N . GLN A 1 184 ? -7.562 -5.518 25.073 1.00 86.75 184 GLN A N 1
ATOM 1460 C CA . GLN A 1 184 ? -7.003 -6.697 25.742 1.00 86.75 184 GLN A CA 1
ATOM 1461 C C . GLN A 1 184 ? -6.315 -6.333 27.060 1.00 86.75 184 GLN A C 1
ATOM 1463 O O . GLN A 1 184 ? -6.507 -7.038 28.049 1.00 86.75 184 GLN A O 1
ATOM 1468 N N . GLY A 1 185 ? -5.582 -5.218 27.100 1.00 85.88 185 GLY A N 1
ATOM 1469 C CA . GLY A 1 185 ? -4.993 -4.683 28.326 1.00 85.88 185 GLY A CA 1
ATOM 1470 C C . GLY A 1 185 ? -6.045 -4.382 29.395 1.00 85.88 185 GLY A C 1
ATOM 1471 O O . GLY A 1 185 ? -5.901 -4.813 30.537 1.00 85.88 185 GLY A O 1
ATOM 1472 N N . TYR A 1 186 ? -7.147 -3.721 29.031 1.00 83.56 186 TYR A N 1
ATOM 1473 C CA . TYR A 1 186 ? -8.237 -3.437 29.969 1.00 83.56 186 TYR A CA 1
ATOM 1474 C C . TYR A 1 186 ? -8.942 -4.700 30.470 1.00 83.56 186 TYR A C 1
ATOM 1476 O O . TYR A 1 186 ? -9.241 -4.790 31.660 1.00 83.56 186 TYR A O 1
ATOM 1484 N N . ILE A 1 187 ? -9.180 -5.685 29.601 1.00 78.94 187 ILE A N 1
ATOM 1485 C CA . ILE A 1 187 ? -9.763 -6.978 29.993 1.00 78.94 187 ILE A CA 1
ATOM 1486 C C . ILE A 1 187 ? -8.820 -7.713 30.950 1.00 78.94 187 ILE A C 1
ATOM 1488 O O . ILE A 1 187 ? -9.261 -8.222 31.979 1.00 78.94 187 ILE A O 1
ATOM 1492 N N . ALA A 1 188 ? -7.520 -7.736 30.649 1.00 82.25 188 ALA A N 1
ATOM 1493 C CA . ALA A 1 188 ? -6.519 -8.351 31.511 1.00 82.25 188 ALA A CA 1
ATOM 1494 C C . ALA A 1 188 ? -6.471 -7.671 32.885 1.00 82.25 188 ALA A C 1
ATOM 1496 O O . ALA A 1 188 ? -6.484 -8.364 33.893 1.00 82.25 188 ALA A O 1
ATOM 1497 N N . LEU A 1 189 ? -6.507 -6.336 32.947 1.00 77.88 189 LEU A N 1
ATOM 1498 C CA . LEU A 1 189 ? -6.555 -5.593 34.212 1.00 77.88 189 LEU A CA 1
ATOM 1499 C C . LEU A 1 189 ? -7.829 -5.871 35.021 1.00 77.88 189 LEU A C 1
ATOM 1501 O O . LEU A 1 189 ? -7.770 -5.923 36.242 1.00 77.88 189 LEU A O 1
ATOM 1505 N N . GLN A 1 190 ? -8.975 -6.080 34.369 1.00 72.88 190 GLN A N 1
ATOM 1506 C CA . GLN A 1 190 ? -10.202 -6.497 35.058 1.00 72.88 190 GLN A CA 1
ATOM 1507 C C . GLN A 1 190 ? -10.143 -7.951 35.546 1.00 72.88 190 GLN A C 1
ATOM 1509 O O . GLN A 1 190 ? -10.718 -8.273 36.586 1.00 72.88 190 GLN A O 1
ATOM 1514 N N . GLY A 1 191 ? -9.470 -8.827 34.795 1.00 68.31 191 GLY A N 1
ATOM 1515 C CA . GLY A 1 191 ? -9.237 -10.227 35.157 1.00 68.31 191 GLY A CA 1
ATOM 1516 C C . GLY A 1 191 ? -8.216 -10.387 36.284 1.00 68.31 191 GLY A C 1
ATOM 1517 O O . GLY A 1 191 ? -8.387 -11.240 37.153 1.00 68.31 191 GLY A O 1
ATOM 1518 N N . ILE A 1 192 ? -7.216 -9.503 36.336 1.00 68.06 192 ILE A N 1
ATOM 1519 C CA . ILE A 1 192 ? -6.366 -9.258 37.502 1.00 68.06 192 ILE A CA 1
ATOM 1520 C C . ILE A 1 192 ? -7.189 -8.417 38.482 1.00 68.06 192 ILE A C 1
ATOM 1522 O O . ILE A 1 192 ? -6.859 -7.280 38.815 1.00 68.06 192 ILE A O 1
ATOM 1526 N N . LYS A 1 193 ? -8.301 -8.973 38.970 1.00 56.50 193 LYS A N 1
ATOM 1527 C CA . LYS A 1 193 ? -8.831 -8.519 40.249 1.00 56.50 193 LYS A CA 1
ATOM 1528 C C . LYS A 1 193 ? -7.656 -8.604 41.218 1.00 56.50 193 LYS A C 1
ATOM 1530 O O . LYS A 1 193 ? -7.201 -9.706 41.526 1.00 56.50 193 LYS A O 1
ATOM 1535 N N . TYR A 1 194 ? -7.165 -7.458 41.697 1.00 51.25 194 TYR A N 1
ATOM 1536 C CA . TYR A 1 194 ? -6.646 -7.403 43.055 1.00 51.25 194 TYR A CA 1
ATOM 1537 C C . TYR A 1 194 ? -7.696 -8.147 43.868 1.00 51.25 194 TYR A C 1
ATOM 1539 O O . TYR A 1 194 ? -8.835 -7.688 43.940 1.00 51.25 194 TYR A O 1
ATOM 1547 N N . GLN A 1 195 ? -7.371 -9.358 44.328 1.00 49.41 195 GLN A N 1
ATOM 1548 C CA . GLN A 1 195 ? -8.236 -10.062 45.258 1.00 49.41 195 GLN A CA 1
ATOM 1549 C C . GLN A 1 195 ? -8.657 -9.039 46.304 1.00 49.41 195 GLN A C 1
ATOM 1551 O O . GLN A 1 195 ? -7.814 -8.254 46.747 1.00 49.41 195 GLN A O 1
ATOM 1556 N N . ASP A 1 196 ? -9.944 -9.042 46.629 1.00 50.72 196 ASP A N 1
ATOM 1557 C CA . ASP A 1 196 ? -10.621 -8.199 47.607 1.00 50.72 196 ASP A CA 1
ATOM 1558 C C . ASP A 1 196 ? -10.058 -8.370 49.037 1.00 50.72 196 ASP A C 1
ATOM 1560 O O . ASP A 1 196 ? -10.793 -8.497 50.006 1.00 50.72 196 ASP A O 1
ATOM 1564 N N . ASN A 1 197 ? -8.741 -8.308 49.218 1.00 49.84 197 ASN A N 1
ATOM 1565 C CA . ASN A 1 197 ? -8.114 -7.806 50.423 1.00 49.84 197 ASN A CA 1
ATOM 1566 C C . ASN A 1 197 ? -8.129 -6.276 50.346 1.00 49.84 197 ASN A C 1
ATOM 1568 O O . ASN A 1 197 ? -7.098 -5.613 50.483 1.00 49.84 197 ASN A O 1
ATOM 1572 N N . ILE A 1 198 ? -9.315 -5.692 50.150 1.00 56.38 198 ILE A N 1
ATOM 1573 C CA . ILE A 1 198 ? -9.552 -4.376 50.726 1.00 56.38 198 ILE A CA 1
ATOM 1574 C C . ILE A 1 198 ? -9.346 -4.619 52.215 1.00 56.38 198 ILE A C 1
ATOM 1576 O O . ILE A 1 198 ? -10.156 -5.278 52.861 1.00 56.38 198 ILE A O 1
ATOM 1580 N N . ILE A 1 199 ? -8.191 -4.198 52.729 1.00 56.62 199 ILE A N 1
ATOM 1581 C CA . ILE A 1 199 ? -7.894 -4.220 54.154 1.00 56.62 199 ILE A CA 1
A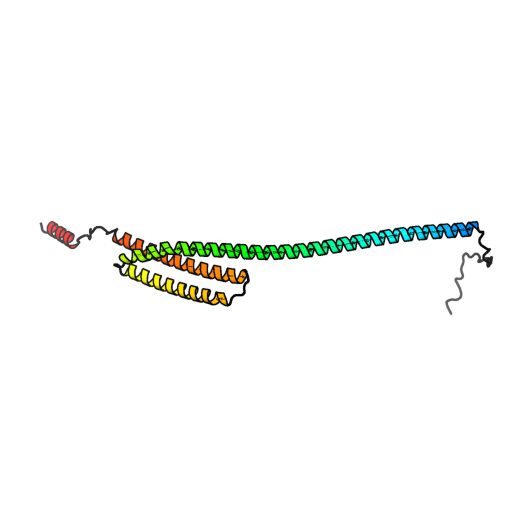TOM 1582 C C . ILE A 1 199 ? -9.063 -3.501 54.817 1.00 56.62 199 ILE A C 1
ATOM 1584 O O . ILE A 1 199 ? -9.196 -2.284 54.683 1.00 56.62 199 ILE A O 1
ATOM 1588 N N . ASP A 1 200 ? -9.943 -4.258 55.468 1.00 64.00 200 ASP A N 1
ATOM 1589 C CA . ASP A 1 200 ? -11.080 -3.710 56.185 1.00 64.00 200 ASP A CA 1
ATOM 1590 C C . ASP A 1 200 ? -10.527 -2.985 57.414 1.00 64.00 200 ASP A C 1
ATOM 1592 O O . ASP A 1 200 ? -10.325 -3.554 58.492 1.00 64.00 200 ASP A O 1
ATOM 1596 N N . LYS A 1 201 ? -10.188 -1.710 57.202 1.00 67.56 201 LYS A N 1
ATOM 1597 C CA . LYS A 1 201 ? -9.604 -0.834 58.216 1.00 67.56 201 LYS A CA 1
ATOM 1598 C C . LYS A 1 201 ? -10.535 -0.709 59.418 1.00 67.56 201 LYS A C 1
ATOM 1600 O O . LYS A 1 201 ? -10.037 -0.554 60.527 1.00 67.56 201 LYS A O 1
ATOM 1605 N N . ALA A 1 202 ? -11.851 -0.836 59.222 1.00 68.50 202 ALA A N 1
ATOM 1606 C CA . ALA A 1 202 ? -12.826 -0.822 60.305 1.00 68.50 202 ALA A CA 1
ATOM 1607 C C . ALA A 1 202 ? -12.755 -2.113 61.133 1.00 68.50 202 ALA A C 1
ATOM 1609 O O . ALA A 1 202 ? -12.719 -2.054 62.360 1.00 68.50 202 ALA A O 1
ATOM 1610 N N . LYS A 1 203 ? -12.635 -3.281 60.491 1.00 73.31 203 LYS A N 1
ATOM 1611 C CA . LYS A 1 203 ? -12.433 -4.561 61.190 1.00 73.31 203 LYS A CA 1
ATOM 1612 C C . LYS A 1 203 ? -11.111 -4.609 61.957 1.00 73.31 203 LYS A C 1
ATOM 1614 O O . LYS A 1 203 ? -11.078 -5.128 63.070 1.00 73.31 203 LYS A O 1
ATOM 1619 N N . ILE A 1 204 ? -10.037 -4.049 61.400 1.00 73.25 204 ILE A N 1
ATOM 1620 C CA . ILE A 1 204 ? -8.739 -3.945 62.088 1.00 73.25 204 ILE A CA 1
ATOM 1621 C C . ILE A 1 204 ? -8.814 -2.960 63.255 1.00 73.25 204 ILE A C 1
ATOM 1623 O O . ILE A 1 204 ? -8.386 -3.307 64.352 1.00 73.25 204 ILE A O 1
ATOM 1627 N N . ALA A 1 205 ? -9.406 -1.780 63.060 1.00 74.25 205 ALA A N 1
ATOM 1628 C CA . ALA A 1 205 ? -9.583 -0.799 64.127 1.00 74.25 205 ALA A CA 1
ATOM 1629 C C . ALA A 1 205 ? -10.415 -1.368 65.287 1.00 74.25 205 ALA A C 1
ATOM 1631 O O . ALA A 1 205 ? -10.003 -1.271 66.438 1.00 74.25 205 ALA A O 1
ATOM 1632 N N . ASN A 1 206 ? -11.526 -2.050 64.993 1.00 79.81 206 ASN A N 1
ATOM 1633 C CA . ASN A 1 206 ? -12.359 -2.685 66.016 1.00 79.81 206 ASN A CA 1
ATOM 1634 C C . ASN A 1 206 ? -11.628 -3.810 66.757 1.00 79.81 206 ASN A C 1
ATOM 1636 O O . ASN A 1 206 ? -11.820 -3.975 67.960 1.00 79.81 206 ASN A O 1
ATOM 1640 N N . LYS A 1 207 ? -10.768 -4.568 66.066 1.00 81.75 207 LYS A N 1
ATOM 1641 C CA . LYS A 1 207 ? -9.955 -5.615 66.694 1.00 81.75 207 LYS A CA 1
ATOM 1642 C C . LYS A 1 207 ? -8.904 -5.028 67.643 1.00 81.75 207 LYS A C 1
ATOM 1644 O O . LYS A 1 207 ? -8.769 -5.527 68.753 1.00 81.75 207 LYS A O 1
ATOM 1649 N N . ILE A 1 208 ? -8.238 -3.941 67.243 1.00 78.31 208 ILE A N 1
ATOM 1650 C CA . ILE A 1 208 ? -7.283 -3.212 68.093 1.00 78.31 208 ILE A CA 1
ATOM 1651 C C . ILE A 1 208 ? -7.999 -2.618 69.313 1.00 78.31 208 ILE A C 1
ATOM 1653 O O . ILE A 1 208 ? -7.549 -2.807 70.437 1.00 78.31 208 ILE A O 1
ATOM 1657 N N . ILE A 1 209 ? -9.143 -1.954 69.124 1.00 78.88 209 ILE A N 1
ATOM 1658 C CA . ILE A 1 209 ? -9.922 -1.385 70.236 1.00 78.88 209 ILE A CA 1
ATOM 1659 C C . ILE A 1 209 ? -10.332 -2.482 71.228 1.00 78.88 209 ILE A C 1
ATOM 1661 O O . ILE A 1 209 ? -10.187 -2.293 72.432 1.00 78.88 209 ILE A O 1
ATOM 1665 N N . ALA A 1 210 ? -10.793 -3.638 70.745 1.00 83.38 210 ALA A N 1
ATOM 1666 C CA . ALA A 1 210 ? -11.172 -4.761 71.600 1.00 83.38 210 ALA A CA 1
ATOM 1667 C C . ALA A 1 210 ? -9.983 -5.383 72.358 1.00 83.38 210 ALA A C 1
ATOM 1669 O O . ALA A 1 210 ? -10.157 -5.813 73.496 1.00 83.38 210 ALA A O 1
ATOM 1670 N N . GLU A 1 211 ? -8.789 -5.426 71.757 1.00 78.19 211 GLU A N 1
ATOM 1671 C CA . GLU A 1 211 ? -7.562 -5.900 72.416 1.00 78.19 211 GLU A CA 1
ATOM 1672 C C . GLU A 1 211 ? -7.060 -4.933 73.498 1.00 78.19 211 GLU A C 1
ATOM 1674 O O . GLU A 1 211 ? -6.565 -5.396 74.518 1.00 78.19 211 GLU A O 1
ATOM 1679 N N . TYR A 1 212 ? -7.239 -3.620 73.322 1.00 72.94 212 TYR A N 1
ATOM 1680 C CA . TYR A 1 212 ? -6.863 -2.598 74.313 1.00 72.94 212 TYR A CA 1
ATOM 1681 C C . TYR A 1 212 ? -7.955 -2.279 75.349 1.00 72.94 212 TYR A C 1
ATOM 1683 O O . TYR A 1 212 ? -7.701 -1.529 76.289 1.00 72.94 212 TYR A O 1
ATOM 1691 N N . SER A 1 213 ? -9.168 -2.813 75.177 1.00 66.50 213 SER A N 1
ATOM 1692 C CA . SER A 1 213 ? -10.288 -2.652 76.123 1.00 66.50 213 SER A CA 1
ATOM 1693 C C . SER A 1 213 ? -10.453 -3.847 77.077 1.00 66.50 213 SER A C 1
ATOM 1695 O O . SER A 1 213 ? -11.447 -3.913 77.800 1.00 66.50 213 SER A O 1
ATOM 1697 N N . LYS A 1 214 ? -9.514 -4.801 77.054 1.00 53.25 214 LYS A N 1
ATOM 1698 C CA . LYS A 1 214 ? -9.340 -5.859 78.061 1.00 53.25 214 LYS A CA 1
ATOM 1699 C C . LYS A 1 214 ? -8.213 -5.487 79.012 1.00 53.25 214 LYS A C 1
ATOM 1701 O O . LYS A 1 214 ? -8.335 -5.875 80.192 1.00 53.25 214 LYS A O 1
#